Protein AF-0000000083682057 (afdb_homodimer)

Secondary structure (DSSP, 8-state):
-HHHHHHHHTSHHHHHHHHHHHHHHHHHHHHHHHHHHHHHHTSHHHIIIIIHHHHHH--TTGGGG-B--HHHHHHHHHHHHHHHHHH--BHHHHHHHHHHHHHHHHHHHSS---TT-GGGT-TTB-HHHHHHHHHHS-GGG-----SSBSTT--/-HHHHHHHHTSHHHHHHHHHHHHHHHHHHHHHHHHHHHHHHTSHHHIIIIIHHHHHH--TTGGGG-B--HHHHHHHHHHHHHHHHHH--BHHHHHHHHHHHHHHHHHHHSS---TT-GGGT-TTB-HHHHHHHHHHS-GGG-----SSBSTT--

pLDDT: mean 87.7, std 16.26, range [29.66, 98.81]

Structure (mmCIF, N/CA/C/O backbone):
data_AF-0000000083682057-model_v1
#
loop_
_entity.id
_entity.type
_entity.pdbx_description
1 polymer 'Sterol 4-alpha-methyl-oxidase'
#
loop_
_atom_site.group_PDB
_atom_site.id
_atom_site.type_symbol
_atom_site.label_atom_id
_atom_site.label_alt_id
_atom_site.label_comp_id
_atom_site.label_asym_id
_atom_site.label_entity_id
_atom_site.label_seq_id
_atom_site.pdbx_PDB_ins_code
_atom_site.Cartn_x
_atom_site.Cartn_y
_atom_site.Cartn_z
_atom_site.occupancy
_atom_site.B_iso_or_equiv
_atom_site.auth_seq_id
_atom_site.auth_comp_id
_atom_site.auth_asym_id
_atom_site.auth_atom_id
_atom_site.pdbx_PDB_model_num
ATOM 1 N N . THR A 1 1 ? -22.859 19.734 2.975 1 31.42 1 THR A N 1
ATOM 2 C CA . THR A 1 1 ? -23.203 18.344 2.697 1 31.42 1 THR A CA 1
ATOM 3 C C . THR A 1 1 ? -22.141 17.406 3.248 1 31.42 1 THR A C 1
ATOM 5 O O . THR A 1 1 ? -22.469 16.359 3.803 1 31.42 1 THR A O 1
ATOM 8 N N . TRP A 1 2 ? -20.875 17.719 2.934 1 30.06 2 TRP A N 1
ATOM 9 C CA . TRP A 1 2 ? -19.766 16.906 3.43 1 30.06 2 TRP A CA 1
ATOM 10 C C . TRP A 1 2 ? -19.672 17 4.949 1 30.06 2 TRP A C 1
ATOM 12 O O . TRP A 1 2 ? -19.469 15.984 5.625 1 30.06 2 TRP A O 1
ATOM 22 N N . ALA A 1 3 ? -19.828 18.109 5.562 1 38.84 3 ALA A N 1
ATOM 23 C CA . ALA A 1 3 ? -19.781 18.359 7 1 38.84 3 ALA A CA 1
ATOM 24 C C . ALA A 1 3 ? -20.766 17.469 7.75 1 38.84 3 ALA A C 1
ATOM 26 O O . ALA A 1 3 ? -20.438 16.922 8.805 1 38.84 3 ALA A O 1
ATOM 27 N N . CYS A 1 4 ? -21.969 17.531 7.391 1 39.91 4 CYS A N 1
ATOM 28 C CA . CYS A 1 4 ? -23.031 16.766 8.039 1 39.91 4 CYS A CA 1
ATOM 29 C C . CYS A 1 4 ? -22.719 15.281 8.031 1 39.91 4 CYS A C 1
ATOM 31 O O . CYS A 1 4 ? -23.172 14.547 8.922 1 39.91 4 CYS A O 1
ATOM 33 N N . GLU A 1 5 ? -22.031 14.773 7.031 1 41.62 5 GLU A N 1
ATOM 34 C CA . GLU A 1 5 ? -21.734 13.352 6.918 1 41.62 5 GLU A CA 1
ATOM 35 C C . GLU A 1 5 ? -20.656 12.93 7.922 1 41.62 5 GLU A C 1
ATOM 37 O O . GLU A 1 5 ? -20.656 11.797 8.398 1 41.62 5 GLU A O 1
ATOM 42 N N . VAL A 1 6 ? -19.828 13.812 8.359 1 44.25 6 VAL A N 1
ATOM 43 C CA . VAL A 1 6 ? -18.766 13.586 9.336 1 44.25 6 VAL A CA 1
ATOM 44 C C . VAL A 1 6 ? -19.375 13.375 10.719 1 44.25 6 VAL A C 1
ATOM 46 O O . VAL A 1 6 ? -18.953 12.484 11.461 1 44.25 6 VAL A O 1
ATOM 49 N N . VAL A 1 7 ? -20.281 14.141 11.094 1 43.38 7 VAL A N 1
ATOM 50 C CA . VAL A 1 7 ? -20.938 14.016 12.398 1 43.38 7 VAL A CA 1
ATOM 51 C C . VAL A 1 7 ? -21.594 12.648 12.516 1 43.38 7 VAL A C 1
ATOM 53 O O . VAL A 1 7 ? -21.578 12.031 13.586 1 43.38 7 VAL A O 1
ATOM 56 N N . PHE A 1 8 ? -22.297 12.336 11.516 1 42.19 8 PHE A N 1
ATOM 57 C CA . PHE A 1 8 ? -23 11.062 11.547 1 42.19 8 PHE A CA 1
ATOM 58 C C . PHE A 1 8 ? -22.031 9.898 11.656 1 42.19 8 PHE A C 1
ATOM 60 O O . PHE A 1 8 ? -22.359 8.859 12.234 1 42.19 8 PHE A O 1
ATOM 67 N N . LEU A 1 9 ? -20.812 10.023 11.133 1 51.22 9 LEU A N 1
ATOM 68 C CA . LEU A 1 9 ? -19.781 8.992 11.281 1 51.22 9 LEU A CA 1
ATOM 69 C C . LEU A 1 9 ? -19.266 8.945 12.719 1 51.22 9 LEU A C 1
ATOM 71 O O . LEU A 1 9 ? -18.578 7.992 13.102 1 51.22 9 LEU A O 1
ATOM 75 N N . CYS A 1 10 ? -19.641 10 13.508 1 52.88 10 CYS A N 1
ATOM 76 C CA . CYS A 1 10 ? -19.172 10.102 14.883 1 52.88 10 CYS A CA 1
ATOM 77 C C . CYS A 1 10 ? -19.891 9.102 15.781 1 52.88 10 CYS A C 1
ATOM 79 O O . CYS A 1 10 ? -19.453 8.852 16.906 1 52.88 10 CYS A O 1
ATOM 81 N N . HIS A 1 11 ? -21.016 8.625 15.273 1 63.44 11 HIS A N 1
ATOM 82 C CA . HIS A 1 11 ? -21.562 7.543 16.078 1 63.44 11 HIS A CA 1
ATOM 83 C C . HIS A 1 11 ? -20.797 6.246 15.859 1 63.44 11 HIS A C 1
ATOM 85 O O . HIS A 1 11 ? -20.578 5.824 14.719 1 63.44 11 HIS A O 1
ATOM 91 N N . PRO A 1 12 ? -20.25 5.715 16.922 1 71.12 12 PRO A N 1
ATOM 92 C CA . PRO A 1 12 ? -19.406 4.527 16.828 1 71.12 12 PRO A CA 1
ATOM 93 C C . PRO A 1 12 ? -20.016 3.434 15.953 1 71.12 12 PRO A C 1
ATOM 95 O O . PRO A 1 12 ? -19.312 2.781 15.18 1 71.12 12 PRO A O 1
ATOM 98 N N . GLY A 1 13 ? -21.344 3.273 16.062 1 77.06 13 GLY A N 1
ATOM 99 C CA . GLY A 1 13 ? -22 2.27 15.242 1 77.06 13 GLY A CA 1
ATOM 100 C C . GLY A 1 13 ? -21.953 2.576 13.758 1 77.06 13 GLY A C 1
ATOM 101 O O . GLY A 1 13 ? -21.688 1.688 12.945 1 77.06 13 GLY A O 1
ATOM 102 N N . THR A 1 14 ? -22.109 3.77 13.484 1 79.75 14 THR A N 1
ATOM 103 C CA . THR A 1 14 ? -22.109 4.184 12.086 1 79.75 14 THR A CA 1
ATOM 104 C C . THR A 1 14 ? -20.703 4.09 11.5 1 79.75 14 THR A C 1
ATOM 106 O O . THR A 1 14 ? -20.516 3.617 10.375 1 79.75 14 THR A O 1
ATOM 109 N N . PHE A 1 15 ? -19.781 4.445 12.359 1 84 15 PHE A N 1
ATOM 110 C CA . PHE A 1 15 ? -18.406 4.379 11.898 1 84 15 PHE A CA 1
ATOM 111 C C . PHE A 1 15 ? -18.016 2.945 11.555 1 84 15 PHE A C 1
ATOM 113 O O . PHE A 1 15 ? -17.438 2.686 10.5 1 84 15 PHE A O 1
ATOM 120 N N . ARG A 1 16 ? -18.469 2.025 12.422 1 90.62 16 ARG A N 1
ATOM 121 C CA . ARG A 1 16 ? -18.141 0.619 12.195 1 90.62 16 ARG A CA 1
ATOM 122 C C . ARG A 1 16 ? -18.812 0.105 10.922 1 90.62 16 ARG A C 1
ATOM 124 O O . ARG A 1 16 ? -18.203 -0.647 10.156 1 90.62 16 ARG A O 1
ATOM 131 N N . ARG A 1 17 ? -19.953 0.529 10.695 1 93.62 17 ARG A N 1
ATOM 132 C CA . ARG A 1 17 ? -20.672 0.083 9.508 1 93.62 17 ARG A CA 1
ATOM 133 C C . ARG A 1 17 ? -20.031 0.625 8.234 1 93.62 17 ARG A C 1
ATOM 135 O O . ARG A 1 17 ? -19.891 -0.097 7.246 1 93.62 17 ARG A O 1
ATOM 142 N N . VAL A 1 18 ? -19.625 1.84 8.266 1 94.12 18 VAL A N 1
ATOM 143 C CA . VAL A 1 18 ? -19 2.453 7.098 1 94.12 18 VAL A CA 1
ATOM 144 C C . VAL A 1 18 ? -17.656 1.774 6.809 1 94.12 18 VAL A C 1
ATOM 146 O O . VAL A 1 18 ? -17.375 1.43 5.66 1 94.12 18 VAL A O 1
ATOM 149 N N . VAL A 1 19 ? -16.922 1.54 7.871 1 95.44 19 VAL A N 1
ATOM 150 C CA . VAL A 1 19 ? -15.625 0.896 7.723 1 95.44 19 VAL A CA 1
ATOM 151 C C . VAL A 1 19 ? -15.805 -0.499 7.129 1 95.44 19 VAL A C 1
ATOM 153 O O . VAL A 1 19 ? -15.141 -0.856 6.152 1 95.44 19 VAL A O 1
ATOM 156 N N . LEU A 1 20 ? -16.734 -1.272 7.645 1 97.12 20 LEU A N 1
ATOM 157 C CA . LEU A 1 20 ? -16.953 -2.641 7.188 1 97.12 20 LEU A CA 1
ATOM 158 C C . LEU A 1 20 ? -17.422 -2.66 5.734 1 97.12 20 LEU A C 1
ATOM 160 O O . LEU A 1 20 ? -16.922 -3.453 4.93 1 97.12 20 LEU A O 1
ATOM 164 N N . THR A 1 21 ? -18.312 -1.801 5.387 1 97.81 21 THR A N 1
ATOM 165 C CA . THR A 1 21 ? -18.828 -1.751 4.023 1 97.81 21 THR A CA 1
ATOM 166 C C . THR A 1 21 ? -17.734 -1.362 3.043 1 97.81 21 THR A C 1
ATOM 168 O O . THR A 1 21 ? -17.625 -1.943 1.962 1 97.81 21 THR A O 1
ATOM 171 N N . GLN A 1 22 ? -16.906 -0.435 3.428 1 97.94 22 GLN A N 1
ATOM 172 C CA . GLN A 1 22 ? -15.82 -0.011 2.561 1 97.94 22 GLN A CA 1
ATOM 173 C C . GLN A 1 22 ? -14.789 -1.122 2.393 1 97.94 22 GLN A C 1
ATOM 175 O O . GLN A 1 22 ? -14.312 -1.375 1.283 1 97.94 22 GLN A O 1
ATOM 180 N N . ILE A 1 23 ? -14.492 -1.778 3.443 1 98.56 23 ILE A N 1
ATOM 181 C CA . ILE A 1 23 ? -13.516 -2.863 3.379 1 98.56 23 ILE A CA 1
ATOM 182 C C . ILE A 1 23 ? -14.031 -3.965 2.455 1 98.56 23 ILE A C 1
ATOM 184 O O . ILE A 1 23 ? -13.281 -4.48 1.619 1 98.56 23 ILE A O 1
ATOM 188 N N . ILE A 1 24 ? -15.289 -4.324 2.617 1 98.06 24 ILE A N 1
ATOM 189 C CA . ILE A 1 24 ? -15.883 -5.344 1.758 1 98.06 24 ILE A CA 1
ATOM 190 C C . ILE A 1 24 ? -15.836 -4.883 0.303 1 98.06 24 ILE A C 1
ATOM 192 O O . ILE A 1 24 ? -15.461 -5.648 -0.586 1 98.06 24 ILE A O 1
ATOM 196 N N . PHE A 1 25 ? -16.219 -3.672 0.1 1 98.62 25 PHE A N 1
ATOM 197 C CA . PHE A 1 25 ? -16.188 -3.104 -1.242 1 98.62 25 PHE A CA 1
ATOM 198 C C . PHE A 1 25 ? -14.773 -3.15 -1.811 1 98.62 25 PHE A C 1
ATOM 200 O O . PHE A 1 25 ? -14.578 -3.49 -2.979 1 98.62 25 PHE A O 1
ATOM 207 N N . TYR A 1 26 ? -13.727 -2.791 -1.017 1 98.81 26 TYR A N 1
ATOM 208 C CA . TYR A 1 26 ? -12.336 -2.803 -1.466 1 98.81 26 TYR A CA 1
ATOM 209 C C . TYR A 1 26 ? -11.906 -4.203 -1.878 1 98.81 26 TYR A C 1
ATOM 211 O O . TYR A 1 26 ? -11.234 -4.379 -2.896 1 98.81 26 TYR A O 1
ATOM 219 N N . PHE A 1 27 ? -12.289 -5.211 -1.095 1 98.69 27 PHE A N 1
ATOM 220 C CA . PHE A 1 27 ? -11.945 -6.582 -1.45 1 98.69 27 PHE A CA 1
ATOM 221 C C . PHE A 1 27 ? -12.57 -6.969 -2.781 1 98.69 27 PHE A C 1
ATOM 223 O O . PHE A 1 27 ? -11.922 -7.59 -3.627 1 98.69 27 PHE A O 1
ATOM 230 N N . ILE A 1 28 ? -13.797 -6.629 -2.965 1 98.25 28 ILE A N 1
ATOM 231 C CA . ILE A 1 28 ? -14.508 -7.008 -4.18 1 98.25 28 ILE A CA 1
ATOM 232 C C . ILE A 1 28 ? -13.891 -6.301 -5.383 1 98.25 28 ILE A C 1
ATOM 234 O O . ILE A 1 28 ? -13.617 -6.93 -6.41 1 98.25 28 ILE A O 1
ATOM 238 N N . LEU A 1 29 ? -13.672 -5.035 -5.242 1 98.69 29 LEU A N 1
ATOM 239 C CA . LEU A 1 29 ? -13.125 -4.266 -6.355 1 98.69 29 LEU A CA 1
ATOM 240 C C . LEU A 1 29 ? -11.695 -4.711 -6.668 1 98.69 29 LEU A C 1
ATOM 242 O O . LEU A 1 29 ? -11.344 -4.895 -7.836 1 98.69 29 LEU A O 1
ATOM 246 N N . GLU A 1 30 ? -10.859 -4.758 -5.656 1 98.69 30 GLU A N 1
ATOM 247 C CA . GLU A 1 30 ? -9.492 -5.223 -5.859 1 98.69 30 GLU A CA 1
ATOM 248 C C . GLU A 1 30 ? -9.469 -6.59 -6.535 1 98.69 30 GLU A C 1
ATOM 250 O O . GLU A 1 30 ? -8.688 -6.82 -7.461 1 98.69 30 GLU A O 1
ATOM 255 N N . ASP A 1 31 ? -10.312 -7.48 -6.082 1 98.62 31 ASP A N 1
ATOM 256 C CA . ASP A 1 31 ? -10.375 -8.82 -6.652 1 98.62 31 ASP A CA 1
ATOM 257 C C . ASP A 1 31 ? -10.789 -8.773 -8.117 1 98.62 31 ASP A C 1
ATOM 259 O O . ASP A 1 31 ? -10.258 -9.523 -8.945 1 98.62 31 ASP A O 1
ATOM 263 N N . PHE A 1 32 ? -11.719 -7.934 -8.43 1 98.5 32 PHE A N 1
ATOM 264 C CA . PHE A 1 32 ? -12.188 -7.766 -9.797 1 98.5 32 PHE A CA 1
ATOM 265 C C . PHE A 1 32 ? -11.07 -7.23 -10.695 1 98.5 32 PHE A C 1
ATOM 267 O O . PHE A 1 32 ? -10.789 -7.797 -11.75 1 98.5 32 PHE A O 1
ATOM 274 N N . VAL A 1 33 ? -10.406 -6.176 -10.289 1 98.56 33 VAL A N 1
ATOM 275 C CA . VAL A 1 33 ? -9.32 -5.566 -11.047 1 98.56 33 VAL A CA 1
ATOM 276 C C . VAL A 1 33 ? -8.164 -6.551 -11.18 1 98.56 33 VAL A C 1
ATOM 278 O O . VAL A 1 33 ? -7.586 -6.699 -12.258 1 98.56 33 VAL A O 1
ATOM 281 N N . PHE A 1 34 ? -7.859 -7.211 -10.109 1 98.56 34 PHE A N 1
ATOM 282 C CA . PHE A 1 34 ? -6.758 -8.164 -10.117 1 98.56 34 PHE A CA 1
ATOM 283 C C . PHE A 1 34 ? -7.055 -9.336 -11.055 1 98.56 34 PHE A C 1
ATOM 285 O O . PHE A 1 34 ? -6.18 -9.766 -11.805 1 98.56 34 PHE A O 1
ATOM 292 N N . TYR A 1 35 ? -8.25 -9.867 -11.016 1 97.88 35 TYR A N 1
ATOM 293 C CA . TYR A 1 35 ? -8.633 -10.984 -11.875 1 97.88 35 TYR A CA 1
ATOM 294 C C . TYR A 1 35 ? -8.344 -10.664 -13.336 1 97.88 35 TYR A C 1
ATOM 296 O O . TYR A 1 35 ? -7.641 -11.414 -14.016 1 97.88 35 TYR A O 1
ATOM 304 N N . TRP A 1 36 ? -8.875 -9.586 -13.766 1 97.94 36 TRP A N 1
ATOM 305 C CA . TRP A 1 36 ? -8.734 -9.242 -15.18 1 97.94 36 TRP A CA 1
ATOM 306 C C . TRP A 1 36 ? -7.289 -8.875 -15.508 1 97.94 36 TRP A C 1
ATOM 308 O O . TRP A 1 36 ? -6.762 -9.266 -16.547 1 97.94 36 TRP A O 1
ATOM 318 N N . GLY A 1 37 ? -6.629 -8.094 -14.641 1 97.81 37 GLY A N 1
ATOM 319 C CA . GLY A 1 37 ? -5.223 -7.781 -14.852 1 97.81 37 GLY A CA 1
ATOM 320 C C . GLY A 1 37 ? -4.336 -9.016 -14.867 1 97.81 37 GLY A C 1
ATOM 321 O O . GLY A 1 37 ? -3.424 -9.117 -15.695 1 97.81 37 GLY A O 1
ATOM 322 N N . HIS A 1 38 ? -4.582 -9.922 -13.961 1 96.94 38 HIS A N 1
ATOM 323 C CA . HIS A 1 38 ? -3.826 -11.172 -13.891 1 96.94 38 HIS A CA 1
ATOM 324 C C . HIS A 1 38 ? -4.016 -12.008 -15.156 1 96.94 38 HIS A C 1
ATOM 326 O O . HIS A 1 38 ? -3.051 -12.547 -15.695 1 96.94 38 HIS A O 1
ATOM 332 N N . ARG A 1 39 ? -5.262 -12.055 -15.688 1 95.31 39 ARG A N 1
ATOM 333 C CA . ARG A 1 39 ? -5.516 -12.727 -16.953 1 95.31 39 ARG A CA 1
ATOM 334 C C . ARG A 1 39 ? -4.723 -12.086 -18.094 1 95.31 39 ARG A C 1
ATOM 336 O O . ARG A 1 39 ? -4.164 -12.789 -18.938 1 95.31 39 ARG A O 1
ATOM 343 N N . ILE A 1 40 ? -4.656 -10.781 -18.109 1 96.56 40 ILE A N 1
ATOM 344 C CA . ILE A 1 40 ? -3.877 -10.07 -19.125 1 96.56 40 ILE A CA 1
ATOM 345 C C . ILE A 1 40 ? -2.398 -10.414 -18.969 1 96.56 40 ILE A C 1
ATOM 347 O O . ILE A 1 40 ? -1.69 -10.602 -19.969 1 96.56 40 ILE A O 1
ATOM 351 N N . LEU A 1 41 ? -1.917 -10.562 -17.766 1 95.94 41 LEU A N 1
ATOM 352 C CA . LEU A 1 41 ? -0.525 -10.914 -17.5 1 95.94 41 LEU A CA 1
ATOM 353 C C . LEU A 1 41 ? -0.216 -12.32 -18.016 1 95.94 41 LEU A C 1
ATOM 355 O O . LEU A 1 41 ? 0.947 -12.664 -18.234 1 95.94 41 LEU A O 1
ATOM 359 N N . HIS A 1 42 ? -1.233 -13.117 -18.188 1 95.5 42 HIS A N 1
ATOM 360 C CA . HIS A 1 42 ? -1.04 -14.484 -18.672 1 95.5 42 HIS A CA 1
ATOM 361 C C . HIS A 1 42 ? -1.173 -14.562 -20.188 1 95.5 42 HIS A C 1
ATOM 363 O O . HIS A 1 42 ? -1.18 -15.656 -20.75 1 95.5 42 HIS A O 1
ATOM 369 N N . THR A 1 43 ? -1.333 -13.414 -20.859 1 94.75 43 THR A N 1
ATOM 370 C CA . THR A 1 43 ? -1.173 -13.438 -22.312 1 94.75 43 THR A CA 1
ATOM 371 C C . THR A 1 43 ? 0.273 -13.742 -22.688 1 94.75 43 THR A C 1
ATOM 373 O O . THR A 1 43 ? 1.193 -13.484 -21.906 1 94.75 43 THR A O 1
ATOM 376 N N . LYS A 1 44 ? 0.483 -14.219 -23.891 1 93.25 44 LYS A N 1
ATOM 377 C CA . LYS A 1 44 ? 1.761 -14.789 -24.297 1 93.25 44 LYS A CA 1
ATOM 378 C C . LYS A 1 44 ? 2.908 -13.82 -24.047 1 93.25 44 LYS A C 1
ATOM 380 O O . LYS A 1 44 ? 3.875 -14.156 -23.359 1 93.25 44 LYS A O 1
ATOM 385 N N . TRP A 1 45 ? 2.889 -12.656 -24.562 1 96.06 45 TRP A N 1
ATOM 386 C CA . TRP A 1 45 ? 3.986 -11.703 -24.453 1 96.06 45 TRP A CA 1
ATOM 387 C C . TRP A 1 45 ? 4.176 -11.25 -23.016 1 96.06 45 TRP A C 1
ATOM 389 O O . TRP A 1 45 ? 5.301 -11.234 -22.5 1 96.06 45 TRP A O 1
ATOM 399 N N . LEU A 1 46 ? 3.131 -10.922 -22.297 1 96.19 46 LEU A N 1
ATOM 400 C CA . LEU A 1 46 ? 3.236 -10.414 -20.938 1 96.19 46 LEU A CA 1
ATOM 401 C C . LEU A 1 46 ? 3.645 -11.523 -19.969 1 96.19 46 LEU A C 1
ATOM 403 O O . LEU A 1 46 ? 4.352 -11.273 -18.984 1 96.19 46 LEU A O 1
ATOM 407 N N . TYR A 1 47 ? 3.15 -12.633 -20.234 1 94.38 47 TYR A N 1
ATOM 408 C CA . TYR A 1 47 ? 3.607 -13.742 -19.406 1 94.38 47 TYR A CA 1
ATOM 409 C C . TYR A 1 47 ? 5.113 -13.945 -19.547 1 94.38 47 TYR A C 1
ATOM 411 O O . TYR A 1 47 ? 5.84 -13.953 -18.547 1 94.38 47 TYR A O 1
ATOM 419 N N . LYS A 1 48 ? 5.578 -14.039 -20.75 1 93.62 48 LYS A N 1
ATOM 420 C CA . LYS A 1 48 ? 6.977 -14.352 -21.031 1 93.62 48 LYS A CA 1
ATOM 421 C C . LYS A 1 48 ? 7.898 -13.273 -20.469 1 93.62 48 LYS A C 1
ATOM 423 O O . LYS A 1 48 ? 8.969 -13.586 -19.938 1 93.62 48 LYS A O 1
ATOM 428 N N . HIS A 1 49 ? 7.484 -12.039 -20.516 1 95.62 49 HIS A N 1
ATOM 429 C CA . HIS A 1 49 ? 8.43 -10.961 -20.234 1 95.62 49 HIS A CA 1
ATOM 430 C C . HIS A 1 49 ? 8.188 -10.359 -18.859 1 95.62 49 HIS A C 1
ATOM 432 O O . HIS A 1 49 ? 9.023 -9.625 -18.344 1 95.62 49 HIS A O 1
ATOM 438 N N . VAL A 1 50 ? 7.066 -10.695 -18.281 1 95.38 50 VAL A N 1
ATOM 439 C CA . VAL A 1 50 ? 6.734 -10.055 -17 1 95.38 50 VAL A CA 1
ATOM 440 C C . VAL A 1 50 ? 6.332 -11.117 -15.984 1 95.38 50 VAL A C 1
ATOM 442 O O . VAL A 1 50 ? 7.086 -11.398 -15.047 1 95.38 50 VAL A O 1
ATOM 445 N N . HIS A 1 51 ? 5.25 -11.844 -16.188 1 94.12 51 HIS A N 1
ATOM 446 C CA . HIS A 1 51 ? 4.605 -12.672 -15.172 1 94.12 51 HIS A CA 1
ATOM 447 C C . HIS A 1 51 ? 5.395 -13.945 -14.914 1 94.12 51 HIS A C 1
ATOM 449 O O . HIS A 1 51 ? 5.266 -14.562 -13.859 1 94.12 51 HIS A O 1
ATOM 455 N N . SER A 1 52 ? 6.27 -14.312 -15.844 1 91 52 SER A N 1
ATOM 456 C CA . SER A 1 52 ? 7.051 -15.539 -15.695 1 91 52 SER A CA 1
ATOM 457 C C . SER A 1 52 ? 8.008 -15.445 -14.508 1 91 52 SER A C 1
ATOM 459 O O . SER A 1 52 ? 8.305 -16.453 -13.859 1 91 52 SER A O 1
ATOM 461 N N . VAL A 1 53 ? 8.508 -14.297 -14.203 1 89.38 53 VAL A N 1
ATOM 462 C CA . VAL A 1 53 ? 9.383 -14.094 -13.055 1 89.38 53 VAL A CA 1
ATOM 463 C C . VAL A 1 53 ? 8.688 -14.586 -11.781 1 89.38 53 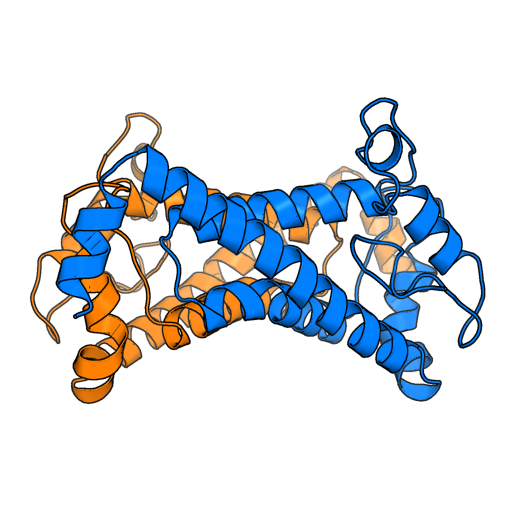VAL A C 1
ATOM 465 O O . VAL A 1 53 ? 9.281 -15.32 -10.992 1 89.38 53 VAL A O 1
ATOM 468 N N . HIS A 1 54 ? 7.449 -14.203 -11.617 1 90.06 54 HIS A N 1
ATOM 469 C CA . HIS A 1 54 ? 6.664 -14.609 -10.461 1 90.06 54 HIS A CA 1
ATOM 470 C C . HIS A 1 54 ? 6.418 -16.125 -10.461 1 90.06 54 HIS A C 1
ATOM 472 O O . HIS A 1 54 ? 6.566 -16.781 -9.43 1 90.06 54 HIS A O 1
ATOM 478 N N . HIS A 1 55 ? 6.121 -16.672 -11.602 1 89.75 55 HIS A N 1
ATOM 479 C CA . HIS A 1 55 ? 5.82 -18.094 -11.711 1 89.75 55 HIS A CA 1
ATOM 480 C C . HIS A 1 55 ? 7.074 -18.938 -11.523 1 89.75 55 HIS A C 1
ATOM 482 O O . HIS A 1 55 ? 7.004 -20.062 -11.016 1 89.75 55 HIS A O 1
ATOM 488 N N . GLU A 1 56 ? 8.148 -18.438 -11.969 1 84.56 56 GLU A N 1
ATOM 489 C CA . GLU A 1 56 ? 9.414 -19.156 -11.844 1 84.56 56 GLU A CA 1
ATOM 490 C C . GLU A 1 56 ? 9.844 -19.266 -10.383 1 84.56 56 GLU A C 1
ATOM 492 O O . GLU A 1 56 ? 10.414 -20.281 -9.977 1 84.56 56 GLU A O 1
ATOM 497 N N . TYR A 1 57 ? 9.625 -18.203 -9.719 1 76.81 57 TYR A N 1
ATOM 498 C CA . TYR A 1 57 ? 10.148 -18.141 -8.359 1 76.81 57 TYR A CA 1
ATOM 499 C C . TYR A 1 57 ? 9.062 -18.484 -7.348 1 76.81 57 TYR A C 1
ATOM 501 O O . TYR A 1 57 ? 9.344 -18.641 -6.156 1 76.81 57 TYR A O 1
ATOM 509 N N . ALA A 1 58 ? 7.883 -18.516 -7.836 1 64.31 58 ALA A N 1
ATOM 510 C CA . ALA A 1 58 ? 6.812 -18.891 -6.914 1 64.31 58 ALA A CA 1
ATOM 511 C C . ALA A 1 58 ? 6.824 -20.391 -6.645 1 64.31 58 ALA A C 1
ATOM 513 O O . ALA A 1 58 ? 6.941 -21.188 -7.57 1 64.31 58 ALA A O 1
ATOM 514 N N . THR A 1 59 ? 7.75 -21.109 -6.484 1 53.78 59 THR A N 1
ATOM 515 C CA . THR A 1 59 ? 7.602 -22.547 -6.363 1 53.78 59 THR A CA 1
ATOM 516 C C . THR A 1 59 ? 6.598 -22.906 -5.273 1 53.78 59 THR A C 1
ATOM 518 O O . THR A 1 59 ? 6.344 -22.094 -4.371 1 53.78 59 THR A O 1
ATOM 521 N N . PRO A 1 60 ? 6.074 -24.125 -5.332 1 51.28 60 PRO A N 1
ATOM 522 C CA . PRO A 1 60 ? 5.531 -24.484 -4.02 1 51.28 60 PRO A CA 1
ATOM 523 C C . PRO A 1 60 ? 6.484 -24.141 -2.873 1 51.28 60 PRO A C 1
ATOM 525 O O . PRO A 1 60 ? 6.359 -24.703 -1.776 1 51.28 60 PRO A O 1
ATOM 528 N N . PHE A 1 61 ? 7.648 -23.453 -3.195 1 52.28 61 PHE A N 1
ATOM 529 C CA . PHE A 1 61 ? 8.75 -23.609 -2.25 1 52.28 61 PHE A CA 1
ATOM 530 C C . PHE A 1 61 ? 8.602 -22.625 -1.095 1 52.28 61 PHE A C 1
ATOM 532 O O . PHE A 1 61 ? 9.555 -22.391 -0.342 1 52.28 61 PHE A O 1
ATOM 539 N N . GLY A 1 62 ? 7.547 -22.156 -0.929 1 57.16 62 GLY A N 1
ATOM 540 C CA . GLY A 1 62 ? 7.379 -21.359 0.273 1 57.16 62 GLY A CA 1
ATOM 541 C C . GLY A 1 62 ? 7.863 -19.922 0.109 1 57.16 62 GLY A C 1
ATOM 542 O O . GLY A 1 62 ? 8.133 -19.484 -1.009 1 57.16 62 GLY A O 1
ATOM 543 N N . LEU A 1 63 ? 7.879 -19.141 1.018 1 60.84 63 LEU A N 1
ATOM 544 C CA . LEU A 1 63 ? 8.156 -17.703 1.132 1 60.84 63 LEU A CA 1
ATOM 545 C C . LEU A 1 63 ? 9.578 -17.391 0.682 1 60.84 63 LEU A C 1
ATOM 547 O O . LEU A 1 63 ? 9.914 -16.234 0.439 1 60.84 63 LEU A O 1
ATOM 551 N N . THR A 1 64 ? 10.32 -18.344 0.313 1 62.12 64 THR A N 1
ATOM 552 C CA . THR A 1 64 ? 11.75 -18.094 0.22 1 62.12 64 THR A CA 1
ATOM 553 C C . THR A 1 64 ? 12.133 -17.656 -1.191 1 62.12 64 THR A C 1
ATOM 555 O O . THR A 1 64 ? 13.203 -17.078 -1.403 1 62.12 64 THR A O 1
ATOM 558 N N . SER A 1 65 ? 11.273 -17.766 -2.084 1 65.75 65 SER A N 1
ATOM 559 C CA . SER A 1 65 ? 11.742 -17.438 -3.424 1 65.75 65 SER A CA 1
ATOM 560 C C . SER A 1 65 ? 10.688 -16.656 -4.203 1 65.75 65 SER A C 1
ATOM 562 O O . SER A 1 65 ? 10.57 -16.812 -5.422 1 65.75 65 SER A O 1
ATOM 564 N N . GLU A 1 66 ? 10.086 -15.742 -3.584 1 83.94 66 GLU A N 1
ATOM 565 C CA . GLU A 1 66 ? 9.016 -15.039 -4.289 1 83.94 66 GLU A CA 1
ATOM 566 C C . GLU A 1 66 ? 9.477 -13.664 -4.75 1 83.94 66 GLU A C 1
ATOM 568 O O . GLU A 1 66 ? 9.781 -12.797 -3.928 1 83.94 66 GLU A O 1
ATOM 573 N N . TYR A 1 67 ? 9.562 -13.5 -6.078 1 88.81 67 TYR A N 1
ATOM 574 C CA . TYR A 1 67 ? 9.898 -12.234 -6.723 1 88.81 67 TYR A CA 1
ATOM 575 C C . TYR A 1 67 ? 8.836 -11.844 -7.738 1 88.81 67 TYR A C 1
ATOM 577 O O . TYR A 1 67 ? 8.148 -12.703 -8.297 1 88.81 67 TYR A O 1
ATOM 585 N N . ALA A 1 68 ? 8.789 -10.617 -7.871 1 90.81 68 ALA A N 1
ATOM 586 C CA . ALA A 1 68 ? 7.887 -10.102 -8.898 1 90.81 68 ALA A CA 1
ATOM 587 C C . ALA A 1 68 ? 8.578 -9.055 -9.766 1 90.81 68 ALA A C 1
ATOM 589 O O . ALA A 1 68 ? 9.414 -8.289 -9.281 1 90.81 68 ALA A O 1
ATOM 590 N N . HIS A 1 69 ? 8.273 -9.078 -11.078 1 95.06 69 HIS A N 1
ATOM 591 C CA . HIS A 1 69 ? 8.727 -8.023 -11.984 1 95.06 69 HIS A CA 1
ATOM 592 C C . HIS A 1 69 ? 8.242 -6.652 -11.531 1 95.06 69 HIS A C 1
ATOM 594 O O . HIS A 1 69 ? 7.121 -6.527 -11.016 1 95.06 69 HIS A O 1
ATOM 600 N N . PRO A 1 70 ? 8.984 -5.57 -11.805 1 96.31 70 PRO A N 1
ATOM 601 C CA . PRO A 1 70 ? 8.594 -4.211 -11.422 1 96.31 70 PRO A CA 1
ATOM 602 C C . PRO A 1 70 ? 7.211 -3.826 -11.945 1 96.31 70 PRO A C 1
ATOM 604 O O . PRO A 1 70 ? 6.43 -3.193 -11.227 1 96.31 70 PRO A O 1
ATOM 607 N N . ALA A 1 71 ? 6.934 -4.188 -13.109 1 96.81 71 ALA A N 1
ATOM 608 C CA . ALA A 1 71 ? 5.629 -3.873 -13.688 1 96.81 71 ALA A CA 1
ATOM 609 C C . ALA A 1 71 ? 4.504 -4.527 -12.883 1 96.81 71 ALA A C 1
ATOM 611 O O . ALA A 1 71 ? 3.418 -3.959 -12.75 1 96.81 71 ALA A O 1
ATOM 612 N N . GLU A 1 72 ? 4.754 -5.66 -12.336 1 96.38 72 GLU A N 1
ATOM 613 C CA . GLU A 1 72 ? 3.756 -6.355 -11.523 1 96.38 72 GLU A CA 1
ATOM 614 C C . GLU A 1 72 ? 3.57 -5.672 -10.172 1 96.38 72 GLU A C 1
ATOM 616 O O . GLU A 1 72 ? 2.459 -5.633 -9.641 1 96.38 72 GLU A O 1
ATOM 621 N N . ILE A 1 73 ? 4.652 -5.148 -9.664 1 96.75 73 ILE A N 1
ATOM 622 C CA . ILE A 1 73 ? 4.574 -4.426 -8.398 1 96.75 73 ILE A CA 1
ATOM 623 C C . ILE A 1 73 ? 3.736 -3.164 -8.578 1 96.75 73 ILE A C 1
ATOM 625 O O . ILE A 1 73 ? 2.898 -2.844 -7.73 1 96.75 73 ILE A O 1
ATOM 629 N N . LEU A 1 74 ? 3.914 -2.463 -9.711 1 97.31 74 LEU A N 1
ATOM 630 C CA . LEU A 1 74 ? 3.098 -1.29 -10 1 97.31 74 LEU A CA 1
ATOM 631 C C . LEU A 1 74 ? 1.631 -1.675 -10.156 1 97.31 74 LEU A C 1
ATOM 633 O O . LEU A 1 74 ? 0.744 -0.974 -9.664 1 97.31 74 LEU A O 1
ATOM 637 N N . PHE A 1 75 ? 1.367 -2.801 -10.828 1 97.69 75 PHE A N 1
ATOM 638 C CA . PHE A 1 75 ? 0.008 -3.297 -11.016 1 97.69 75 PHE A CA 1
ATOM 639 C C . PHE A 1 75 ? -0.625 -3.643 -9.672 1 97.69 75 PHE A C 1
ATOM 641 O O . PHE A 1 75 ? -1.766 -3.26 -9.398 1 97.69 75 PHE A O 1
ATOM 648 N N . LEU A 1 76 ? 0.114 -4.375 -8.836 1 96.69 76 LEU A N 1
ATOM 649 C CA . LEU A 1 76 ? -0.38 -4.742 -7.512 1 96.69 76 LEU A CA 1
ATOM 650 C C . LEU A 1 76 ? -0.727 -3.5 -6.699 1 96.69 76 LEU A C 1
ATOM 652 O O . LEU A 1 76 ? -1.791 -3.436 -6.078 1 96.69 76 LEU A O 1
ATOM 656 N N . GLY A 1 77 ? 0.199 -2.52 -6.684 1 96.62 77 GLY A N 1
ATOM 657 C CA . GLY A 1 77 ? -0.071 -1.275 -5.98 1 96.62 77 GLY A CA 1
ATOM 658 C C . GLY A 1 77 ? -1.32 -0.571 -6.477 1 96.62 77 GLY A C 1
ATOM 659 O O . GLY A 1 77 ? -2.123 -0.087 -5.676 1 96.62 77 GLY A O 1
ATOM 660 N N . PHE A 1 78 ? -1.481 -0.527 -7.781 1 97.25 78 PHE A N 1
ATOM 661 C CA . PHE A 1 78 ? -2.641 0.124 -8.375 1 97.25 78 PHE A CA 1
ATOM 662 C C . PHE A 1 78 ? -3.928 -0.582 -7.973 1 97.25 78 PHE A C 1
ATOM 664 O O . PHE A 1 78 ? -4.887 0.063 -7.543 1 97.25 78 PHE A O 1
ATOM 671 N N . ALA A 1 79 ? -3.965 -1.869 -8.117 1 97.81 79 ALA A N 1
ATOM 672 C CA . ALA A 1 79 ? -5.16 -2.631 -7.758 1 97.81 79 ALA A CA 1
ATOM 673 C C . ALA A 1 79 ? -5.527 -2.426 -6.293 1 97.81 79 ALA A C 1
ATOM 675 O O . ALA A 1 79 ? -6.707 -2.355 -5.945 1 97.81 79 ALA A O 1
ATOM 676 N N . THR A 1 80 ? -4.539 -2.32 -5.426 1 98.38 80 THR A N 1
ATOM 677 C CA . THR A 1 80 ? -4.746 -2.197 -3.988 1 98.38 80 THR A CA 1
ATOM 678 C C . THR A 1 80 ? -5.305 -0.821 -3.637 1 98.38 80 THR A C 1
ATOM 680 O O . THR A 1 80 ? -6.191 -0.703 -2.791 1 98.38 80 THR A O 1
ATOM 683 N N . ILE A 1 81 ? -4.828 0.172 -4.363 1 98.44 81 ILE A N 1
ATOM 684 C CA . ILE A 1 81 ? -5.121 1.532 -3.926 1 98.44 81 ILE A CA 1
ATOM 685 C C . ILE A 1 81 ? -6.398 2.027 -4.605 1 98.44 81 ILE A C 1
ATOM 687 O O . ILE A 1 81 ? -7.012 2.998 -4.156 1 98.44 81 ILE A O 1
ATOM 691 N N . LEU A 1 82 ? -6.879 1.443 -5.652 1 98.31 82 LEU A N 1
ATOM 692 C CA . LEU A 1 82 ? -8.016 1.916 -6.434 1 98.31 82 LEU A CA 1
ATOM 693 C C . LEU A 1 82 ? -9.266 2.025 -5.566 1 98.31 82 LEU A C 1
ATOM 695 O O . LEU A 1 82 ? -9.992 3.018 -5.645 1 98.31 82 LEU A O 1
ATOM 699 N N . GLY A 1 83 ? -9.57 1.075 -4.746 1 98.31 83 GLY A N 1
ATOM 700 C CA . GLY A 1 83 ? -10.734 1.121 -3.871 1 98.31 83 GLY A CA 1
ATOM 701 C C . GLY A 1 83 ? -10.758 2.342 -2.971 1 98.31 83 GLY A C 1
ATOM 702 O O . GLY A 1 83 ? -11.664 3.17 -3.061 1 98.31 83 GLY A O 1
ATOM 703 N N . PRO A 1 84 ? -9.742 2.457 -2.162 1 98.19 84 PRO A N 1
ATOM 704 C CA . PRO A 1 84 ? -9.664 3.648 -1.313 1 98.19 84 PRO A CA 1
ATOM 705 C C . PRO A 1 84 ? -9.68 4.949 -2.117 1 98.19 84 PRO A C 1
ATOM 707 O O . PRO A 1 84 ? -10.266 5.941 -1.675 1 98.19 84 PRO A O 1
ATOM 710 N N . ALA A 1 85 ? -9.078 4.957 -3.311 1 97.5 85 ALA A N 1
ATOM 711 C CA . ALA A 1 85 ? -9.055 6.172 -4.121 1 97.5 85 ALA A CA 1
ATOM 712 C C . ALA A 1 85 ? -10.461 6.547 -4.586 1 97.5 85 ALA A C 1
ATOM 714 O O . ALA A 1 85 ? -10.766 7.73 -4.746 1 97.5 85 ALA A O 1
ATOM 715 N N . VAL A 1 86 ? -11.258 5.586 -4.762 1 97.25 86 VAL A N 1
ATOM 716 C CA . VAL A 1 86 ? -12.617 5.82 -5.238 1 97.25 86 VAL A CA 1
ATOM 717 C C . VAL A 1 86 ? -13.477 6.367 -4.102 1 97.25 86 VAL A C 1
ATOM 719 O O . VAL A 1 86 ? -14.344 7.219 -4.324 1 97.25 86 VAL A O 1
ATOM 722 N N . THR A 1 87 ? -13.227 6.02 -2.881 1 95.31 87 THR A N 1
ATOM 723 C CA . THR A 1 87 ? -14.156 6.34 -1.797 1 95.31 87 THR A CA 1
ATOM 724 C C . THR A 1 87 ? -13.625 7.496 -0.958 1 95.31 87 THR A C 1
ATOM 726 O O . THR A 1 87 ? -14.383 8.164 -0.259 1 95.31 87 THR A O 1
ATOM 729 N N . GLY A 1 88 ? -12.25 7.73 -0.969 1 93.25 88 GLY A N 1
ATOM 730 C CA . GLY A 1 88 ? -11.688 8.75 -0.091 1 93.25 88 GLY A CA 1
ATOM 731 C C . GLY A 1 88 ? -12.008 8.508 1.373 1 93.25 88 GLY A C 1
ATOM 732 O O . GLY A 1 88 ? -12.57 9.375 2.041 1 93.25 88 GLY A O 1
ATOM 733 N N . PRO A 1 89 ? -11.555 7.426 1.897 1 94 89 PRO A N 1
ATOM 734 C CA . PRO A 1 89 ? -11.977 7.023 3.238 1 94 89 PRO A CA 1
ATOM 735 C C . PRO A 1 89 ? -11.203 7.734 4.344 1 94 89 PRO A C 1
ATOM 737 O O . PRO A 1 89 ? -10.203 8.406 4.066 1 94 89 PRO A O 1
ATOM 740 N N . HIS A 1 90 ? -11.805 7.547 5.559 1 91.56 90 HIS A N 1
ATOM 741 C CA . HIS A 1 90 ? -11.016 7.848 6.746 1 91.56 90 HIS A CA 1
ATOM 742 C C . HIS A 1 90 ? -9.688 7.102 6.723 1 91.56 90 HIS A C 1
ATOM 744 O O . HIS A 1 90 ? -9.609 5.973 6.23 1 91.56 90 HIS A O 1
ATOM 750 N N . LEU A 1 91 ? -8.672 7.676 7.293 1 90.19 91 LEU A N 1
ATOM 751 C CA . LEU A 1 91 ? -7.328 7.098 7.266 1 90.19 91 LEU A CA 1
ATOM 752 C C . LEU A 1 91 ? -7.305 5.754 7.992 1 90.19 91 LEU A C 1
ATOM 754 O O . LEU A 1 91 ? -6.555 4.852 7.617 1 90.19 91 LEU A O 1
ATOM 758 N N . ILE A 1 92 ? -8.062 5.598 9.016 1 91.94 92 ILE A N 1
ATOM 759 C CA . ILE A 1 92 ? -8.086 4.332 9.742 1 91.94 92 ILE A CA 1
ATOM 760 C C . ILE A 1 92 ? -8.547 3.211 8.812 1 91.94 92 ILE A C 1
ATOM 762 O O . ILE A 1 92 ? -8.039 2.09 8.883 1 91.94 92 ILE A O 1
ATOM 766 N N . THR A 1 93 ? -9.516 3.512 7.953 1 95.56 93 THR A N 1
ATOM 767 C CA . THR A 1 93 ? -9.977 2.523 6.984 1 95.56 93 THR A CA 1
ATOM 768 C C . THR A 1 93 ? -8.875 2.178 5.992 1 95.56 93 THR A C 1
ATOM 770 O O . THR A 1 93 ? -8.68 1.009 5.652 1 95.56 93 THR A O 1
ATOM 773 N N . LEU A 1 94 ? -8.172 3.184 5.578 1 96.44 94 LEU A N 1
ATOM 774 C CA . LEU A 1 94 ? -7.066 2.967 4.652 1 96.44 94 LEU A CA 1
ATOM 775 C C . LEU A 1 94 ? -5.988 2.096 5.285 1 96.44 94 LEU A C 1
ATOM 777 O O . LEU A 1 94 ? -5.504 1.147 4.664 1 96.44 94 LEU A O 1
ATOM 781 N N . TRP A 1 95 ? -5.617 2.391 6.504 1 95.94 95 TRP A N 1
ATOM 782 C CA . TRP A 1 95 ? -4.598 1.615 7.203 1 95.94 95 TRP A CA 1
ATOM 783 C C . TRP A 1 95 ? -5.055 0.174 7.406 1 95.94 95 TRP A C 1
ATOM 785 O O . TRP A 1 95 ? -4.281 -0.763 7.191 1 95.94 95 TRP A O 1
ATOM 795 N N . LEU A 1 96 ? -6.262 0.031 7.816 1 97.25 96 LEU A N 1
ATOM 796 C CA . LEU A 1 96 ? -6.812 -1.309 7.996 1 97.25 96 LEU A CA 1
ATOM 797 C C . LEU A 1 96 ? -6.797 -2.086 6.684 1 97.25 96 LEU A C 1
ATOM 799 O O . LEU A 1 96 ? -6.418 -3.258 6.656 1 97.25 96 LEU A O 1
ATOM 803 N N . TRP A 1 97 ? -7.211 -1.45 5.652 1 98.31 97 TRP A N 1
ATOM 804 C CA . TRP A 1 97 ? -7.207 -2.062 4.328 1 98.31 97 TRP A CA 1
ATOM 805 C C . TRP A 1 97 ? -5.809 -2.523 3.941 1 98.31 97 TRP A C 1
ATOM 807 O O . TRP A 1 97 ? -5.625 -3.65 3.473 1 98.31 97 TRP A O 1
ATOM 817 N N . MET A 1 98 ? -4.848 -1.728 4.164 1 98.12 98 MET A N 1
ATOM 818 C CA . MET A 1 98 ? -3.473 -2.07 3.809 1 98.12 98 MET A CA 1
ATOM 819 C C . MET A 1 98 ? -2.98 -3.26 4.629 1 98.12 98 MET A C 1
ATOM 821 O O . MET A 1 98 ? -2.328 -4.16 4.094 1 98.12 98 MET A O 1
ATOM 825 N N . VAL A 1 99 ? -3.311 -3.293 5.875 1 97.88 99 VAL A N 1
ATOM 826 C CA . VAL A 1 99 ? -2.918 -4.398 6.742 1 97.88 99 VAL A CA 1
ATOM 827 C C . VAL A 1 99 ? -3.576 -5.691 6.262 1 97.88 99 VAL A C 1
ATOM 829 O O . VAL A 1 99 ? -2.916 -6.727 6.148 1 97.88 99 VAL A O 1
ATOM 832 N N . LEU A 1 100 ? -4.824 -5.578 5.98 1 98.06 100 LEU A N 1
ATOM 833 C CA . LEU A 1 100 ? -5.551 -6.762 5.535 1 98.06 100 LEU A CA 1
ATOM 834 C C . LEU A 1 100 ? -5.012 -7.266 4.203 1 98.06 100 LEU A C 1
ATOM 836 O O . LEU A 1 100 ? -4.902 -8.477 3.99 1 98.06 100 LEU A O 1
ATOM 840 N N . ARG A 1 101 ? -4.668 -6.332 3.354 1 98.12 101 ARG A N 1
ATOM 841 C CA . ARG A 1 101 ? -4.129 -6.719 2.053 1 98.12 101 ARG A CA 1
ATOM 842 C C . ARG A 1 101 ? -2.781 -7.414 2.205 1 98.12 101 ARG A C 1
ATOM 844 O O . ARG A 1 101 ? -2.525 -8.43 1.558 1 98.12 101 ARG A O 1
ATOM 851 N N . VAL A 1 102 ? -1.93 -6.918 3.064 1 96.81 102 VAL A N 1
ATOM 852 C CA . VAL A 1 102 ? -0.63 -7.539 3.305 1 96.81 102 VAL A CA 1
ATOM 853 C C . VAL A 1 102 ? -0.824 -8.93 3.893 1 96.81 102 VAL A C 1
ATOM 855 O O . VAL A 1 102 ? -0.212 -9.898 3.432 1 96.81 102 VAL A O 1
ATOM 858 N N . LEU A 1 103 ? -1.691 -9.047 4.859 1 96.62 103 LEU A N 1
ATOM 859 C CA . LEU A 1 103 ? -1.938 -10.336 5.496 1 96.62 103 LEU A CA 1
ATOM 860 C C . LEU A 1 103 ? -2.484 -11.344 4.488 1 96.62 103 LEU A C 1
ATOM 862 O O . LEU A 1 103 ? -2.078 -12.508 4.484 1 96.62 103 LEU A O 1
ATOM 866 N N . GLU A 1 104 ? -3.41 -10.891 3.711 1 96.94 104 GLU A N 1
ATOM 867 C CA . GLU A 1 104 ? -3.992 -11.773 2.701 1 96.94 104 GLU A CA 1
ATOM 868 C C . GLU A 1 104 ? -2.936 -12.25 1.709 1 96.94 104 GLU A C 1
ATOM 870 O O . GLU A 1 104 ? -2.893 -13.43 1.358 1 96.94 104 GLU A O 1
ATOM 875 N N . THR A 1 105 ? -2.076 -11.398 1.2 1 95.19 105 THR A N 1
ATOM 876 C CA . THR A 1 105 ? -1.064 -11.781 0.221 1 95.19 105 THR A CA 1
ATOM 877 C C . THR A 1 105 ? -0.029 -12.703 0.848 1 95.19 105 THR A C 1
ATOM 879 O O . THR A 1 105 ? 0.422 -13.664 0.212 1 95.19 105 THR A O 1
ATOM 882 N N . VAL A 1 106 ? 0.349 -12.445 2.098 1 93.25 106 VAL A N 1
ATOM 883 C CA . VAL A 1 106 ? 1.264 -13.336 2.812 1 93.25 106 VAL A CA 1
ATOM 884 C C . VAL A 1 106 ? 0.642 -14.719 2.941 1 93.25 106 VAL A C 1
ATOM 886 O O . VAL A 1 106 ? 1.3 -15.727 2.676 1 93.25 106 VAL A O 1
ATOM 889 N N . GLU A 1 107 ? -0.578 -14.758 3.338 1 93.62 107 GLU A N 1
ATOM 890 C CA . GLU A 1 107 ? -1.274 -16.031 3.506 1 93.62 107 GLU A CA 1
ATOM 891 C C . GLU A 1 107 ? -1.349 -16.797 2.189 1 93.62 107 GLU A C 1
ATOM 893 O O . GLU A 1 107 ? -1.077 -18 2.148 1 93.62 107 GLU A O 1
ATOM 898 N N . ALA A 1 108 ? -1.615 -16.156 1.138 1 92.69 108 ALA A N 1
ATOM 899 C CA . ALA A 1 108 ? -1.771 -16.797 -0.164 1 92.69 108 ALA A CA 1
ATOM 900 C C . ALA A 1 108 ? -0.434 -17.328 -0.682 1 92.69 108 ALA A C 1
ATOM 902 O O . ALA A 1 108 ? -0.387 -18.328 -1.402 1 92.69 108 ALA A O 1
ATOM 903 N N . HIS A 1 109 ? 0.672 -16.688 -0.288 1 91.88 109 HIS A N 1
ATOM 904 C CA . HIS A 1 109 ? 1.972 -17 -0.875 1 91.88 109 HIS A CA 1
ATOM 905 C C . HIS A 1 109 ? 2.828 -17.828 0.085 1 91.88 109 HIS A C 1
ATOM 907 O O . HIS A 1 109 ? 3.998 -18.094 -0.197 1 91.88 109 HIS A O 1
ATOM 913 N N . CYS A 1 110 ? 2.256 -18.188 1.188 1 89.25 110 CYS A N 1
ATOM 914 C CA . CYS A 1 110 ? 3.102 -18.781 2.219 1 89.25 110 CYS A CA 1
ATOM 915 C C . CYS A 1 110 ? 3.393 -20.234 1.912 1 89.25 110 CYS A C 1
ATOM 917 O O . CYS A 1 110 ? 4.305 -20.828 2.492 1 89.25 110 CYS A O 1
ATOM 919 N N . GLY A 1 111 ? 2.592 -20.859 0.984 1 88 111 GLY A N 1
ATOM 920 C CA . GLY A 1 111 ? 2.854 -22.234 0.569 1 88 111 GLY A CA 1
ATOM 921 C C . GLY A 1 111 ? 2.322 -23.266 1.545 1 88 111 GLY A C 1
ATOM 922 O O . GLY A 1 111 ? 2.547 -24.469 1.372 1 88 111 GLY A O 1
ATOM 923 N N . TYR A 1 112 ? 1.614 -22.766 2.613 1 89.12 112 TYR A N 1
ATOM 924 C CA . TYR A 1 112 ? 1.079 -23.656 3.633 1 89.12 112 TYR A CA 1
ATOM 925 C C . TYR A 1 112 ? -0.402 -23.391 3.869 1 89.12 112 TYR A C 1
ATOM 927 O O . TYR A 1 112 ? -0.837 -22.234 3.883 1 89.12 112 TYR A O 1
ATOM 935 N N . HIS A 1 113 ? -1.069 -24.469 4.008 1 93.19 113 HIS A N 1
ATOM 936 C CA . HIS A 1 113 ? -2.455 -24.375 4.449 1 93.19 113 HIS A CA 1
ATOM 937 C C . HIS A 1 113 ? -2.562 -24.5 5.965 1 93.19 113 HIS A C 1
ATOM 939 O O . HIS A 1 113 ? -2.672 -25.625 6.484 1 93.19 113 HIS A O 1
ATOM 945 N N . PHE A 1 114 ? -2.695 -23.469 6.672 1 94 114 PHE A N 1
ATOM 946 C CA . PHE A 1 114 ? -2.742 -23.469 8.133 1 94 114 PHE A CA 1
ATOM 947 C C . PHE A 1 114 ? -4.168 -23.688 8.625 1 94 114 PHE A C 1
ATOM 949 O O . PHE A 1 114 ? -5.129 -23.359 7.922 1 94 114 PHE A O 1
ATOM 956 N N . PRO A 1 115 ? -4.352 -24.219 9.859 1 96.06 115 PRO A N 1
ATOM 957 C CA . PRO A 1 115 ? -5.695 -24.438 10.398 1 96.06 115 PRO A CA 1
ATOM 958 C C . PRO A 1 115 ? -6.492 -23.141 10.539 1 96.06 115 PRO A C 1
ATOM 960 O O . PRO A 1 115 ? -7.723 -23.156 10.516 1 96.06 115 PRO A O 1
ATOM 963 N N . TRP A 1 116 ? -5.758 -22.031 10.586 1 95.38 116 TRP A N 1
ATOM 964 C CA . TRP A 1 116 ? -6.441 -20.75 10.773 1 95.38 116 TRP A CA 1
ATOM 965 C C . TRP A 1 116 ? -6.664 -20.047 9.438 1 95.38 116 TRP A C 1
ATOM 967 O O . TRP A 1 116 ? -7.082 -18.891 9.406 1 95.38 116 TRP A O 1
ATOM 977 N N . SER A 1 117 ? -6.383 -20.703 8.398 1 96.44 117 SER A N 1
ATOM 978 C CA . SER A 1 117 ? -6.648 -20.109 7.09 1 96.44 117 SER A CA 1
ATOM 979 C C . SER A 1 117 ? -8.117 -19.719 6.953 1 96.44 117 SER A C 1
ATOM 981 O O . SER A 1 117 ? -9.008 -20.516 7.246 1 96.44 117 SER A O 1
ATOM 983 N N . PRO A 1 118 ? -8.375 -18.531 6.441 1 97 118 PRO A N 1
ATOM 984 C CA . PRO A 1 118 ? -9.766 -18.109 6.23 1 97 118 PRO A CA 1
ATOM 985 C C . PRO A 1 118 ? -10.523 -19.062 5.297 1 97 118 PRO A C 1
ATOM 987 O O . PRO A 1 118 ? -11.758 -19.125 5.344 1 97 118 PRO A O 1
ATOM 990 N N . SER A 1 119 ? -9.805 -19.766 4.508 1 96.56 119 SER A N 1
ATOM 991 C CA . SER A 1 119 ? -10.453 -20.672 3.562 1 96.56 119 SER A CA 1
ATOM 992 C C . SER A 1 119 ? -11.164 -21.812 4.285 1 96.56 119 SER A C 1
ATOM 994 O O . SER A 1 119 ? -12.008 -22.484 3.699 1 96.56 119 SER A O 1
ATOM 996 N N . ASN A 1 120 ? -10.812 -22.062 5.508 1 96.88 120 ASN A N 1
ATOM 997 C CA . ASN A 1 120 ? -11.477 -23.094 6.293 1 96.88 120 ASN A CA 1
ATOM 998 C C . ASN A 1 120 ? -12.852 -22.656 6.762 1 96.88 120 ASN A C 1
ATOM 1000 O O . ASN A 1 120 ? -13.68 -23.484 7.152 1 96.88 120 ASN A O 1
ATOM 1004 N N . PHE A 1 121 ? -13.141 -21.359 6.746 1 96.31 121 PHE A N 1
ATOM 1005 C CA . PHE A 1 121 ? -14.367 -20.828 7.348 1 96.31 121 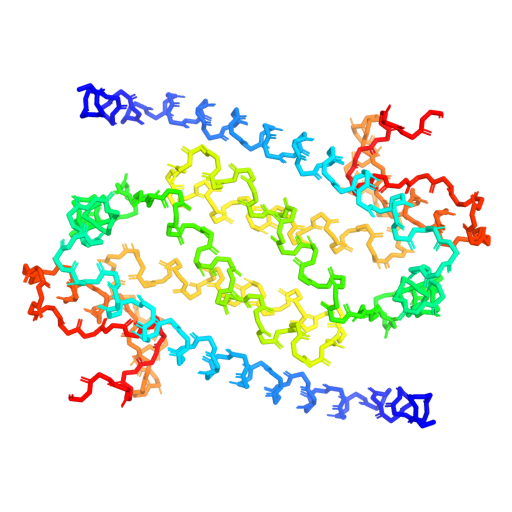PHE A CA 1
ATOM 1006 C C . PHE A 1 121 ? -15.195 -20.062 6.32 1 96.31 121 PHE A C 1
ATOM 1008 O O . PHE A 1 121 ? -16.391 -19.875 6.5 1 96.31 121 PHE A O 1
ATOM 1015 N N . LEU A 1 122 ? -14.523 -19.609 5.305 1 96 122 LEU A N 1
ATOM 1016 C CA . LEU A 1 122 ? -15.18 -18.844 4.25 1 96 122 LEU A CA 1
ATOM 1017 C C . LEU A 1 122 ? -15.094 -19.578 2.914 1 96 122 LEU A C 1
ATOM 1019 O O . LEU A 1 122 ? -14.023 -19.641 2.301 1 96 122 LEU A O 1
ATOM 1023 N N . PRO A 1 123 ? -16.125 -20.109 2.398 1 94.25 123 PRO A N 1
ATOM 1024 C CA . PRO A 1 123 ? -16.094 -20.953 1.207 1 94.25 123 PRO A CA 1
ATOM 1025 C C . PRO A 1 123 ? -15.609 -20.219 -0.037 1 94.25 123 PRO A C 1
ATOM 1027 O O . PRO A 1 123 ? -15.062 -20.844 -0.951 1 94.25 123 PRO A O 1
ATOM 1030 N N . LEU A 1 124 ? -15.68 -18.969 -0.104 1 96.12 124 LEU A N 1
ATOM 1031 C CA . LEU A 1 124 ? -15.297 -18.234 -1.312 1 96.12 124 LEU A CA 1
ATOM 1032 C C . LEU A 1 124 ? -13.867 -17.719 -1.211 1 96.12 124 LEU A C 1
ATOM 1034 O O . LEU A 1 124 ? -13.336 -17.156 -2.166 1 96.12 124 LEU A O 1
ATOM 1038 N N . TYR A 1 125 ? -13.273 -17.922 -0.127 1 97.94 125 TYR A N 1
ATOM 1039 C CA . TYR A 1 125 ? -11.891 -17.484 0.043 1 97.94 125 TYR A CA 1
ATOM 1040 C C . TYR A 1 125 ? -10.922 -18.516 -0.525 1 97.94 125 TYR A C 1
ATOM 1042 O O . TYR A 1 125 ? -11.023 -19.703 -0.215 1 97.94 125 TYR A O 1
ATOM 1050 N N . GLY A 1 126 ? -9.977 -18.156 -1.344 1 96.19 126 GLY A N 1
ATOM 1051 C CA . GLY A 1 126 ? -9.07 -19.062 -2.018 1 96.19 126 GLY A CA 1
ATOM 1052 C C . GLY A 1 126 ? -7.941 -19.562 -1.126 1 96.19 126 GLY A C 1
ATOM 1053 O O . GLY A 1 126 ? -7.844 -20.75 -0.832 1 96.19 126 GLY A O 1
ATOM 1054 N N . GLY A 1 127 ? -6.992 -18.594 -0.704 1 94.56 127 GLY A N 1
ATOM 1055 C CA . GLY A 1 127 ? -5.879 -18.938 0.168 1 94.56 127 GLY A CA 1
ATOM 1056 C C . GLY A 1 127 ? -4.691 -19.516 -0.577 1 94.56 127 GLY A C 1
ATOM 1057 O O . GLY A 1 127 ? -4.562 -19.344 -1.789 1 94.56 127 GLY A O 1
ATOM 1058 N N . ALA A 1 128 ? -3.842 -20.219 0.191 1 93.25 128 ALA A N 1
ATOM 1059 C CA . ALA A 1 128 ? -2.57 -20.703 -0.339 1 93.25 128 ALA A CA 1
ATOM 1060 C C . ALA A 1 128 ? -2.793 -21.812 -1.373 1 93.25 128 ALA A C 1
ATOM 1062 O O . ALA A 1 128 ? -2.137 -21.828 -2.416 1 93.25 128 ALA A O 1
ATOM 1063 N N . ASP A 1 129 ? -3.689 -22.703 -1.138 1 91.5 129 ASP A N 1
ATOM 1064 C CA . ASP A 1 129 ? -3.936 -23.812 -2.062 1 91.5 129 ASP A CA 1
ATOM 1065 C C . ASP A 1 129 ? -4.414 -23.297 -3.418 1 91.5 129 ASP A C 1
ATOM 1067 O O . ASP A 1 129 ? -4 -23.797 -4.461 1 91.5 129 ASP A O 1
ATOM 1071 N N . PHE A 1 130 ? -5.297 -22.375 -3.369 1 92.62 130 PHE A N 1
ATOM 1072 C CA . PHE A 1 130 ? -5.824 -21.75 -4.582 1 92.62 130 PHE A CA 1
ATOM 1073 C C . PHE A 1 130 ? -4.703 -21.109 -5.395 1 92.62 130 PHE A C 1
ATOM 1075 O O . PHE A 1 130 ? -4.609 -21.328 -6.605 1 92.62 130 PHE A O 1
ATOM 1082 N N . HIS A 1 131 ? -3.842 -20.359 -4.766 1 92.44 131 HIS A N 1
ATOM 1083 C CA . HIS A 1 131 ? -2.723 -19.688 -5.41 1 92.44 131 HIS A CA 1
ATOM 1084 C C . HIS A 1 131 ? -1.688 -20.688 -5.914 1 92.44 131 HIS A C 1
ATOM 1086 O O . HIS A 1 131 ? -1.185 -20.562 -7.031 1 92.44 131 HIS A O 1
ATOM 1092 N N . ASP A 1 132 ? -1.412 -21.703 -5.113 1 90.06 132 ASP A N 1
ATOM 1093 C CA . ASP A 1 132 ? -0.463 -22.75 -5.508 1 90.06 132 ASP A CA 1
ATOM 1094 C C . ASP A 1 132 ? -0.928 -23.469 -6.773 1 90.06 132 ASP A C 1
ATOM 1096 O O . ASP A 1 132 ? -0.118 -23.781 -7.645 1 90.06 132 ASP A O 1
ATOM 1100 N N . TYR A 1 133 ? -2.184 -23.75 -6.777 1 89.62 133 TYR A N 1
ATOM 1101 C CA . TYR A 1 133 ? -2.729 -24.406 -7.969 1 89.62 133 TYR A CA 1
ATOM 1102 C C . TYR A 1 133 ? -2.5 -23.547 -9.203 1 89.62 133 TYR A C 1
ATOM 1104 O O . TYR A 1 133 ? -2.158 -24.047 -10.273 1 89.62 133 TYR A O 1
ATOM 1112 N N . HIS A 1 134 ? -2.668 -22.266 -9.07 1 91.62 134 HIS A N 1
ATOM 1113 C CA . HIS A 1 134 ? -2.42 -21.328 -10.164 1 91.62 134 HIS A CA 1
ATOM 1114 C C . HIS A 1 134 ? -0.991 -21.453 -10.68 1 91.62 134 HIS A C 1
ATOM 1116 O O . HIS A 1 134 ? -0.756 -21.375 -11.891 1 91.62 134 HIS A O 1
ATOM 1122 N N . HIS A 1 135 ? -0.095 -21.703 -9.875 1 89.44 135 HIS A N 1
ATOM 1123 C CA . HIS A 1 135 ? 1.318 -21.734 -10.234 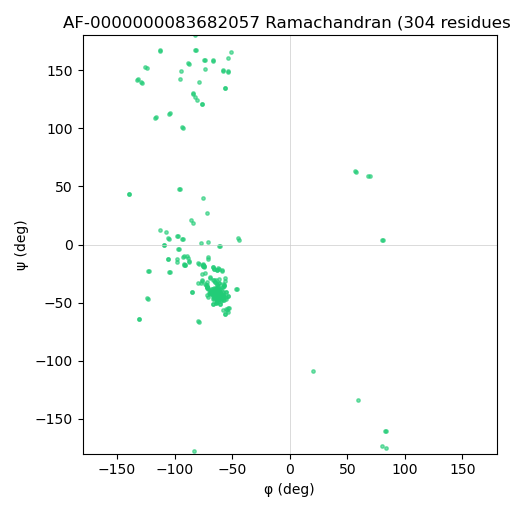1 89.44 135 HIS A CA 1
ATOM 1124 C C . HIS A 1 135 ? 1.737 -23.125 -10.719 1 89.44 135 HIS A C 1
ATOM 1126 O O . HIS A 1 135 ? 2.852 -23.297 -11.211 1 89.44 135 HIS A O 1
ATOM 1132 N N . ARG A 1 136 ? 0.958 -24.078 -10.562 1 84.94 136 ARG A N 1
ATOM 1133 C CA . ARG A 1 136 ? 1.313 -25.438 -10.969 1 84.94 136 ARG A CA 1
ATOM 1134 C C . ARG A 1 136 ? 1.193 -25.609 -12.477 1 84.94 136 ARG A C 1
ATOM 1136 O O . ARG A 1 136 ? 1.895 -26.422 -13.07 1 84.94 136 ARG A O 1
ATOM 1143 N N . LEU A 1 137 ? 0.248 -24.906 -13.016 1 71.5 137 LEU A N 1
ATOM 1144 C CA . LEU A 1 137 ? -0.017 -25.125 -14.438 1 71.5 137 LEU A CA 1
ATOM 1145 C C . LEU A 1 137 ? 0.727 -24.094 -15.281 1 71.5 137 LEU A C 1
ATOM 1147 O O . LEU A 1 137 ? 1.023 -22.984 -14.812 1 71.5 137 LEU A O 1
ATOM 1151 N N . LEU A 1 138 ? 1.176 -24.578 -16.359 1 65.94 138 LEU A N 1
ATOM 1152 C CA . LEU A 1 138 ? 1.949 -23.719 -17.25 1 65.94 138 LEU A CA 1
ATOM 1153 C C . LEU A 1 138 ? 1.03 -22.812 -18.062 1 65.94 138 LEU A C 1
ATOM 1155 O O . LEU A 1 138 ? -0.042 -23.234 -18.5 1 65.94 138 LEU A O 1
ATOM 1159 N N . TYR A 1 139 ? 1.449 -21.484 -18.266 1 67.5 139 TYR A N 1
ATOM 1160 C CA . TYR A 1 139 ? 1.074 -20.453 -19.234 1 67.5 139 TYR A CA 1
ATOM 1161 C C . TYR A 1 139 ? -0.412 -20.141 -19.141 1 67.5 139 TYR A C 1
ATOM 1163 O O . TYR A 1 139 ? -0.969 -20.078 -18.031 1 67.5 139 TYR A O 1
ATOM 1171 N N . THR A 1 140 ? -1.032 -20.094 -20.406 1 63.47 140 THR A N 1
ATOM 1172 C CA . THR A 1 140 ? -2.375 -19.594 -20.703 1 63.47 140 THR A CA 1
ATOM 1173 C C . THR A 1 140 ? -3.432 -20.562 -20.156 1 63.47 140 THR A C 1
ATOM 1175 O O . THR A 1 140 ? -4.629 -20.266 -20.219 1 63.47 140 THR A O 1
ATOM 1178 N N . LYS A 1 141 ? -2.898 -21.641 -19.484 1 68.5 141 LYS A N 1
ATOM 1179 C CA . LYS A 1 141 ? -3.904 -22.609 -19.047 1 68.5 141 LYS A CA 1
ATOM 1180 C C . LYS A 1 141 ? -4.105 -22.562 -17.547 1 68.5 141 LYS A C 1
ATOM 1182 O O . LYS A 1 141 ? -4.824 -23.391 -16.984 1 68.5 141 LYS A O 1
ATOM 1187 N N . SER A 1 142 ? -3.484 -21.484 -17 1 74.12 142 SER A N 1
ATOM 1188 C CA . SER A 1 142 ? -3.633 -21.453 -15.555 1 74.12 142 SER A CA 1
ATOM 1189 C C . SER A 1 142 ? -4.98 -20.859 -15.156 1 74.12 142 SER A C 1
ATOM 1191 O O . SER A 1 142 ? -5.539 -20.031 -15.875 1 74.12 142 SER A O 1
ATOM 1193 N N . GLY A 1 143 ? -5.777 -21.453 -14.383 1 89 143 GLY A N 1
ATOM 1194 C CA . GLY A 1 143 ? -6.926 -20.906 -13.672 1 89 143 GLY A CA 1
ATOM 1195 C C . GLY A 1 143 ? -6.555 -20.219 -12.375 1 89 143 GLY A C 1
ATOM 1196 O O . GLY A 1 143 ? -5.402 -19.828 -12.18 1 89 143 GLY A O 1
ATOM 1197 N N . ASN A 1 144 ? -7.543 -19.766 -11.695 1 93.81 144 ASN A N 1
ATOM 1198 C CA . ASN A 1 144 ? -7.383 -19.172 -10.375 1 93.81 144 ASN A CA 1
ATOM 1199 C C . ASN A 1 144 ? -6.641 -17.844 -10.438 1 93.81 144 ASN A C 1
ATOM 1201 O O . ASN A 1 144 ? -5.633 -17.656 -9.75 1 93.81 144 ASN A O 1
ATOM 1205 N N . TYR A 1 145 ? -7.238 -16.922 -11.203 1 95.56 145 TYR A N 1
ATOM 1206 C CA . TYR A 1 145 ? -6.574 -15.648 -11.492 1 95.56 145 TYR A CA 1
ATOM 1207 C C . TYR A 1 145 ? -6.879 -14.617 -10.414 1 95.56 145 TYR A C 1
ATOM 1209 O 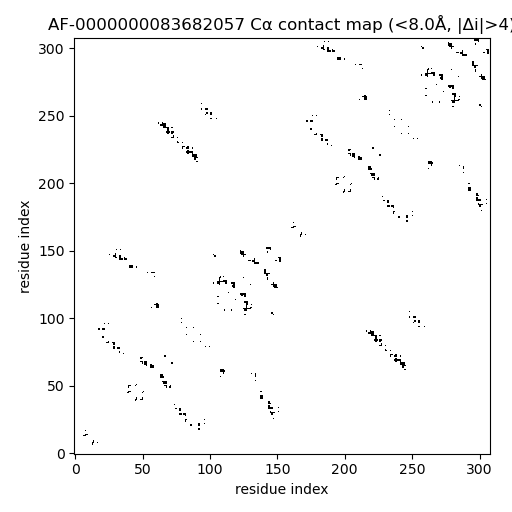O . TYR A 1 145 ? -6.191 -13.602 -10.305 1 95.56 145 TYR A O 1
ATOM 1217 N N . SER A 1 146 ? -7.867 -14.883 -9.602 1 96.81 146 SER A N 1
ATOM 1218 C CA . SER A 1 146 ? -8.258 -13.906 -8.586 1 96.81 146 SER A CA 1
ATOM 1219 C C . SER A 1 146 ? -7.254 -13.859 -7.445 1 96.81 146 SER A C 1
ATOM 1221 O O . SER A 1 146 ? -6.5 -14.812 -7.234 1 96.81 146 SER A O 1
ATOM 1223 N N . SER A 1 147 ? -7.281 -12.75 -6.754 1 96.44 147 SER A N 1
ATOM 1224 C CA . SER A 1 147 ? -6.336 -12.531 -5.66 1 96.44 147 SER A CA 1
ATOM 1225 C C . SER A 1 147 ? -6.844 -13.156 -4.363 1 96.44 147 SER A C 1
ATOM 1227 O O . SER A 1 147 ? -6.07 -13.742 -3.607 1 96.44 147 SER A O 1
ATOM 1229 N N . THR A 1 148 ? -8.133 -13.016 -4.102 1 97.81 148 THR A N 1
ATOM 1230 C CA . THR A 1 148 ? -8.641 -13.328 -2.77 1 97.81 148 THR A CA 1
ATOM 1231 C C . THR A 1 148 ? -9.75 -14.383 -2.846 1 97.81 148 THR A C 1
ATOM 1233 O O . THR A 1 148 ? -9.75 -15.344 -2.076 1 97.81 148 THR A O 1
ATOM 1236 N N . PHE A 1 149 ? -10.664 -14.188 -3.752 1 97.94 149 PHE A N 1
ATOM 1237 C CA . PHE A 1 149 ? -11.867 -15.016 -3.76 1 97.94 149 PHE A CA 1
ATOM 1238 C C . PHE A 1 149 ? -11.898 -15.906 -4.992 1 97.94 149 PHE A C 1
ATOM 1240 O O . PHE A 1 149 ? -11.133 -15.703 -5.938 1 97.94 149 PHE A O 1
ATOM 1247 N N . THR A 1 150 ? -12.797 -16.891 -5 1 97.12 150 THR A N 1
ATOM 1248 C CA . THR A 1 150 ? -12.766 -17.922 -6.043 1 97.12 150 THR A CA 1
ATOM 1249 C C . THR A 1 150 ? -13.945 -17.75 -6.992 1 97.12 150 THR A C 1
ATOM 1251 O O . THR A 1 150 ? -14.047 -18.469 -7.996 1 97.12 150 THR A O 1
ATOM 1254 N N . TYR A 1 151 ? -14.805 -16.781 -6.797 1 95.38 151 TYR A N 1
ATOM 1255 C CA . TYR A 1 151 ? -16.078 -16.734 -7.496 1 95.38 151 TYR A CA 1
ATOM 1256 C C . TYR A 1 151 ? -15.891 -16.312 -8.953 1 95.38 151 TYR A C 1
ATOM 1258 O O . TYR A 1 151 ? -16.75 -16.578 -9.797 1 95.38 151 TYR A O 1
ATOM 1266 N N . MET A 1 152 ? -14.844 -15.727 -9.312 1 94.94 152 MET A N 1
ATOM 1267 C CA . MET A 1 152 ? -14.633 -15.312 -10.695 1 94.94 152 MET A CA 1
ATOM 1268 C C . MET A 1 152 ? -13.922 -16.406 -11.492 1 94.94 152 MET A C 1
ATOM 1270 O O . MET A 1 152 ? -13.836 -16.328 -12.719 1 94.94 152 MET A O 1
ATOM 1274 N N . ASP A 1 153 ? -13.297 -17.344 -10.805 1 91.06 153 ASP A N 1
ATOM 1275 C CA . ASP A 1 153 ? -12.492 -18.391 -11.438 1 91.06 153 ASP A CA 1
ATOM 1276 C C . ASP A 1 153 ? -13.305 -19.656 -11.633 1 91.06 153 ASP A C 1
ATOM 1278 O O . ASP A 1 153 ? -12.766 -20.688 -12.047 1 91.06 153 ASP A O 1
ATOM 1282 N N . ARG A 1 154 ? -14.562 -19.641 -12.172 1 74.44 154 ARG A N 1
ATOM 1283 C CA . ARG A 1 154 ? -15.406 -20.797 -12.406 1 74.44 154 ARG A CA 1
ATOM 1284 C C . ARG A 1 154 ? -15.07 -21.469 -13.734 1 74.44 154 ARG A C 1
ATOM 1286 O O . ARG A 1 154 ? -14.594 -20.812 -14.664 1 74.44 154 ARG A O 1
ATOM 1293 N N . THR B 1 1 ? 22.719 -14.555 -15.25 1 30.72 1 THR B N 1
ATOM 1294 C CA . THR B 1 1 ? 23.094 -13.43 -14.406 1 30.72 1 THR B CA 1
ATOM 1295 C C . THR B 1 1 ? 22.125 -13.273 -13.25 1 30.72 1 THR B C 1
ATOM 1297 O O . THR B 1 1 ? 22.531 -12.984 -12.117 1 30.72 1 THR B O 1
ATOM 1300 N N . TRP B 1 2 ? 20.844 -13.281 -13.57 1 29.66 2 TRP B N 1
ATOM 1301 C CA . TRP B 1 2 ? 19.812 -13.195 -12.539 1 29.66 2 TRP B CA 1
ATOM 1302 C C . TRP B 1 2 ? 19.828 -14.422 -11.641 1 29.66 2 TRP B C 1
ATOM 1304 O O . TRP B 1 2 ? 19.719 -14.305 -10.422 1 29.66 2 TRP B O 1
ATOM 1314 N N . ALA B 1 3 ? 20.047 -15.586 -12.117 1 38.03 3 ALA B N 1
ATOM 1315 C CA . ALA B 1 3 ? 20.094 -16.859 -11.398 1 38.03 3 ALA B CA 1
ATOM 1316 C C . ALA B 1 3 ? 21.156 -16.812 -10.305 1 38.03 3 ALA B C 1
ATOM 1318 O O . ALA B 1 3 ? 20.922 -17.297 -9.188 1 38.03 3 ALA B O 1
ATOM 1319 N N . CYS B 1 4 ? 22.312 -16.531 -10.672 1 38.88 4 CYS B N 1
ATOM 1320 C CA . CYS B 1 4 ? 23.453 -16.5 -9.75 1 38.88 4 CYS B CA 1
ATOM 1321 C C . CYS B 1 4 ? 23.188 -15.547 -8.594 1 38.88 4 CYS B C 1
ATOM 1323 O O . CYS B 1 4 ? 23.75 -15.703 -7.508 1 38.88 4 CYS B O 1
ATOM 1325 N N . GLU B 1 5 ? 22.406 -14.531 -8.789 1 41.22 5 GLU B N 1
ATOM 1326 C CA . GLU B 1 5 ? 22.156 -13.531 -7.754 1 41.22 5 GLU B CA 1
ATOM 1327 C C . GLU B 1 5 ? 21.188 -14.062 -6.703 1 41.22 5 GLU B C 1
ATOM 1329 O O . GLU B 1 5 ? 21.266 -13.695 -5.531 1 41.22 5 GLU B O 1
ATOM 1334 N N . VAL B 1 6 ? 20.344 -14.992 -7.012 1 43.5 6 VAL B N 1
ATOM 1335 C CA . VAL B 1 6 ? 19.359 -15.609 -6.117 1 43.5 6 VAL B CA 1
ATOM 1336 C C . VAL B 1 6 ? 20.078 -16.516 -5.117 1 43.5 6 VAL B C 1
ATOM 1338 O O . VAL B 1 6 ? 19.766 -16.5 -3.926 1 43.5 6 VAL B O 1
ATOM 1341 N N . VAL B 1 7 ? 21.016 -17.281 -5.523 1 42.5 7 VAL B N 1
ATOM 1342 C CA . VAL B 1 7 ? 21.766 -18.156 -4.645 1 42.5 7 VAL B CA 1
ATOM 1343 C C . VAL B 1 7 ? 22.5 -17.328 -3.582 1 42.5 7 VAL B C 1
ATOM 1345 O O . VAL B 1 7 ? 22.578 -17.734 -2.42 1 42.5 7 VAL B O 1
ATOM 1348 N N . PHE B 1 8 ? 23.062 -16.359 -4.078 1 41.72 8 PHE B N 1
ATOM 1349 C CA . PHE B 1 8 ? 23.828 -15.547 -3.141 1 41.72 8 PHE B CA 1
ATOM 1350 C C . PHE B 1 8 ? 22.906 -14.922 -2.1 1 41.72 8 PHE B C 1
ATOM 1352 O O . PHE B 1 8 ? 23.312 -14.688 -0.96 1 41.72 8 PHE B O 1
ATOM 1359 N N . LEU B 1 9 ? 21.672 -14.641 -2.439 1 51.5 9 LEU B N 1
ATOM 1360 C CA . LEU B 1 9 ? 20.719 -14.125 -1.465 1 51.5 9 LEU B CA 1
ATOM 1361 C C . LEU B 1 9 ? 20.312 -15.211 -0.468 1 51.5 9 LEU B C 1
ATOM 1363 O O . LEU B 1 9 ? 19.734 -14.906 0.577 1 51.5 9 LEU B O 1
ATOM 1367 N N . CYS B 1 10 ? 20.734 -16.469 -0.817 1 52.44 10 CYS B N 1
ATOM 1368 C CA . CYS B 1 10 ? 20.375 -17.594 0.036 1 52.44 10 CYS B CA 1
ATOM 1369 C C . CYS B 1 10 ? 21.219 -17.609 1.309 1 52.44 10 CYS B C 1
ATOM 1371 O O . CYS B 1 10 ? 20.906 -18.328 2.258 1 52.44 10 CYS B O 1
ATOM 1373 N N . HIS B 1 11 ? 22.297 -16.875 1.256 1 63.22 11 HIS B N 1
ATOM 1374 C CA . HIS B 1 11 ? 22.969 -16.766 2.551 1 63.22 11 HIS B CA 1
ATOM 1375 C C . HIS B 1 11 ? 22.234 -15.789 3.465 1 63.22 11 HIS B C 1
ATOM 1377 O O . HIS B 1 11 ? 21.953 -14.656 3.07 1 63.22 11 HIS B O 1
ATOM 1383 N N . PRO B 1 12 ? 21.797 -16.281 4.605 1 70.88 12 PRO B N 1
ATOM 1384 C CA . PRO B 1 12 ? 21 -15.469 5.52 1 70.88 12 PRO B CA 1
ATOM 1385 C C . PRO B 1 12 ? 21.578 -14.078 5.738 1 70.88 12 PRO B C 1
ATOM 1387 O O . PRO B 1 12 ? 20.828 -13.094 5.809 1 70.88 12 PRO B O 1
ATOM 1390 N N . GLY B 1 13 ? 22.922 -13.992 5.816 1 76.62 13 GLY B N 1
ATOM 1391 C CA . GLY B 1 13 ? 23.547 -12.695 5.996 1 76.62 13 GLY B CA 1
ATOM 1392 C C . GLY B 1 13 ? 23.359 -11.773 4.812 1 76.62 13 GLY B C 1
ATOM 1393 O O . GLY B 1 13 ? 23.062 -10.586 4.984 1 76.62 13 GLY B O 1
ATOM 1394 N N . THR B 1 14 ? 23.453 -12.328 3.713 1 79.69 14 THR B N 1
ATOM 1395 C CA . THR B 1 14 ? 23.312 -11.531 2.496 1 79.69 14 THR B CA 1
ATOM 1396 C C . THR B 1 14 ? 21.859 -11.078 2.312 1 79.69 14 THR B C 1
ATOM 1398 O O . THR B 1 14 ? 21.609 -9.93 1.957 1 79.69 14 THR B O 1
ATOM 1401 N N . PHE B 1 15 ? 21 -12.008 2.67 1 84.12 15 PHE B N 1
ATOM 1402 C CA . PHE B 1 15 ? 19.594 -11.664 2.537 1 84.12 15 PHE B CA 1
ATOM 1403 C C . PHE B 1 15 ? 19.234 -10.492 3.443 1 84.12 15 PHE B C 1
ATOM 1405 O O . PHE B 1 15 ? 18.578 -9.547 3.008 1 84.12 15 PHE B O 1
ATOM 1412 N N . ARG B 1 16 ? 19.781 -10.539 4.66 1 90.56 16 ARG B N 1
ATOM 1413 C CA . ARG B 1 16 ? 19.5 -9.469 5.609 1 90.56 16 ARG B CA 1
ATOM 1414 C C . ARG B 1 16 ? 20.078 -8.141 5.125 1 90.56 16 ARG B C 1
ATOM 1416 O O . ARG B 1 16 ? 19.438 -7.094 5.262 1 90.56 16 ARG B O 1
ATOM 1423 N N . ARG B 1 17 ? 21.172 -8.195 4.562 1 93.69 17 ARG B N 1
ATOM 1424 C CA . ARG B 1 17 ? 21.812 -6.977 4.078 1 93.69 17 ARG B CA 1
ATOM 1425 C C . ARG B 1 17 ? 21.047 -6.387 2.9 1 93.69 17 ARG B C 1
ATOM 1427 O O . ARG B 1 17 ? 20.844 -5.172 2.824 1 93.69 17 ARG B O 1
ATOM 1434 N N . VAL B 1 18 ? 20.594 -7.223 2.033 1 94.12 18 VAL B N 1
ATOM 1435 C CA . VAL B 1 18 ? 19.844 -6.758 0.867 1 94.12 18 VAL B CA 1
ATOM 1436 C C . VAL B 1 18 ? 18.516 -6.145 1.312 1 94.12 18 VAL B C 1
ATOM 1438 O O . VAL B 1 18 ? 18.156 -5.059 0.86 1 94.12 18 VAL B O 1
ATOM 1441 N N . VAL B 1 19 ? 17.891 -6.828 2.236 1 95.44 19 VAL B N 1
ATOM 1442 C CA . VAL B 1 19 ? 16.609 -6.348 2.742 1 95.44 19 VAL B CA 1
ATOM 1443 C C . VAL B 1 19 ? 16.781 -4.984 3.406 1 95.44 19 VAL B C 1
ATOM 1445 O O . VAL B 1 19 ? 16.062 -4.035 3.105 1 95.44 19 VAL B O 1
ATOM 1448 N N . LEU B 1 20 ? 17.781 -4.84 4.238 1 97.12 20 LEU B N 1
ATOM 1449 C CA . LEU B 1 20 ? 18.016 -3.6 4.969 1 97.12 20 LEU B CA 1
ATOM 1450 C C . LEU B 1 20 ? 18.359 -2.463 4.012 1 97.12 20 LEU B C 1
ATOM 1452 O O . LEU B 1 20 ? 17.844 -1.355 4.145 1 97.12 20 LEU B O 1
ATOM 1456 N N . THR B 1 21 ? 19.188 -2.723 3.057 1 97.81 21 THR B N 1
ATOM 1457 C CA . THR B 1 21 ? 19.594 -1.696 2.102 1 97.81 21 THR B CA 1
ATOM 1458 C C . THR B 1 21 ? 18.406 -1.245 1.263 1 97.81 21 THR B C 1
ATOM 1460 O O . THR B 1 21 ? 18.234 -0.05 1.016 1 97.81 21 THR B O 1
ATOM 1463 N N . GLN B 1 22 ? 17.594 -2.172 0.875 1 97.94 22 GLN B N 1
ATOM 1464 C CA . GLN B 1 22 ? 16.406 -1.83 0.085 1 97.94 22 GLN B CA 1
ATOM 1465 C C . GLN B 1 22 ? 15.406 -1.021 0.907 1 97.94 22 GLN B C 1
ATOM 1467 O O . GLN B 1 22 ? 14.859 -0.03 0.423 1 97.94 22 GLN B O 1
ATOM 1472 N N . ILE B 1 23 ? 15.219 -1.404 2.107 1 98.56 23 ILE B N 1
ATOM 1473 C CA . ILE B 1 23 ? 14.289 -0.691 2.971 1 98.56 23 ILE B CA 1
ATOM 1474 C C . ILE B 1 23 ? 14.766 0.745 3.174 1 98.56 23 ILE B C 1
ATOM 1476 O O . ILE B 1 23 ? 13.969 1.687 3.09 1 98.56 23 ILE B O 1
ATOM 1480 N N . ILE B 1 24 ? 16.047 0.904 3.447 1 98.06 24 ILE B N 1
ATOM 1481 C CA . ILE B 1 24 ? 16.609 2.242 3.623 1 98.06 24 ILE B CA 1
ATOM 1482 C C . ILE B 1 24 ? 16.422 3.049 2.34 1 98.06 24 ILE B C 1
ATOM 1484 O O . ILE B 1 24 ? 16 4.207 2.383 1 98.06 24 ILE B O 1
ATOM 1488 N N . PHE B 1 25 ? 16.75 2.428 1.254 1 98.62 25 PHE B N 1
ATOM 1489 C CA . PHE B 1 25 ? 16.578 3.078 -0.04 1 98.62 25 PHE B CA 1
ATOM 1490 C C . PHE B 1 25 ? 15.117 3.486 -0.252 1 98.62 25 PHE B C 1
ATOM 1492 O O . PHE B 1 25 ? 14.844 4.59 -0.729 1 98.62 25 PHE B O 1
ATOM 1499 N N . TYR B 1 26 ? 14.133 2.623 0.075 1 98.81 26 TYR B N 1
ATOM 1500 C CA . TYR B 1 26 ? 12.719 2.918 -0.091 1 98.81 26 TYR B CA 1
ATOM 1501 C C . TYR B 1 26 ? 12.312 4.125 0.747 1 98.81 26 TYR B C 1
ATOM 1503 O O . TYR B 1 26 ? 11.562 4.988 0.281 1 98.81 26 TYR B O 1
ATOM 1511 N N . PHE B 1 27 ? 12.789 4.184 1.981 1 98.69 27 PHE B N 1
ATOM 1512 C CA . PHE B 1 27 ? 12.469 5.328 2.826 1 98.69 27 PHE B CA 1
ATOM 1513 C C . PHE B 1 27 ? 13 6.617 2.215 1 98.69 27 PHE B C 1
ATOM 1515 O O . PHE B 1 27 ? 12.305 7.637 2.199 1 98.69 27 PHE B O 1
ATOM 1522 N N . ILE B 1 28 ? 14.195 6.59 1.729 1 98.25 28 ILE B N 1
ATOM 1523 C CA . ILE B 1 28 ? 14.82 7.789 1.178 1 98.25 28 ILE B CA 1
ATOM 1524 C C . ILE B 1 28 ? 14.07 8.219 -0.083 1 98.25 28 ILE B C 1
ATOM 1526 O O . ILE B 1 28 ? 13.734 9.398 -0.239 1 98.25 28 ILE B O 1
ATOM 1530 N N . LEU B 1 29 ? 13.812 7.285 -0.94 1 98.69 29 LEU B N 1
ATOM 1531 C CA . LEU B 1 29 ? 13.148 7.609 -2.195 1 98.69 29 LEU B CA 1
ATOM 1532 C C . LEU B 1 29 ? 11.719 8.078 -1.941 1 98.69 29 LEU B C 1
ATOM 1534 O O . LEU B 1 29 ? 11.273 9.078 -2.523 1 98.69 29 LEU B O 1
ATOM 1538 N N . GLU B 1 30 ? 10.969 7.305 -1.183 1 98.69 30 GLU B N 1
ATOM 1539 C CA . GLU B 1 30 ? 9.609 7.707 -0.846 1 98.69 30 GLU B CA 1
ATOM 1540 C C . GLU B 1 30 ? 9.578 9.102 -0.238 1 98.69 30 GLU B C 1
ATOM 1542 O O . GLU B 1 30 ? 8.734 9.93 -0.596 1 98.69 30 GLU B O 1
ATOM 1547 N N . ASP B 1 31 ? 10.484 9.375 0.663 1 98.62 31 ASP B N 1
ATOM 1548 C CA . ASP B 1 31 ? 10.555 10.68 1.312 1 98.62 31 ASP B CA 1
ATOM 1549 C C . ASP B 1 31 ? 10.844 11.781 0.298 1 98.62 31 ASP B C 1
ATOM 1551 O O . ASP B 1 31 ? 10.266 12.875 0.378 1 98.62 31 ASP B O 1
ATOM 1555 N N . PHE B 1 32 ? 11.711 11.516 -0.627 1 98.5 32 PHE B N 1
ATOM 1556 C CA . PHE B 1 32 ? 12.055 12.469 -1.674 1 98.5 32 PHE B CA 1
ATOM 1557 C C . PHE B 1 32 ? 10.852 12.758 -2.562 1 98.5 32 PHE B C 1
ATOM 1559 O O . PHE B 1 32 ? 10.508 13.914 -2.791 1 98.5 32 PHE B O 1
ATOM 1566 N N . VAL B 1 33 ? 10.195 11.734 -3.047 1 98.56 33 VAL B N 1
ATOM 1567 C CA . VAL B 1 33 ? 9.031 11.875 -3.912 1 98.56 33 VAL B CA 1
ATOM 1568 C C . VAL B 1 33 ? 7.902 12.57 -3.15 1 98.56 33 VAL B C 1
ATOM 1570 O O . VAL B 1 33 ? 7.242 13.469 -3.688 1 98.56 33 VAL B O 1
ATOM 1573 N N . PHE B 1 34 ? 7.707 12.172 -1.929 1 98.56 34 PHE B N 1
ATOM 1574 C CA . PHE B 1 34 ? 6.645 12.75 -1.113 1 98.56 34 PHE B CA 1
ATOM 1575 C C . PHE B 1 34 ? 6.902 14.227 -0.854 1 98.56 34 PHE B C 1
ATOM 1577 O O . PHE B 1 34 ? 5.988 15.047 -0.935 1 98.56 34 PHE B O 1
ATOM 1584 N N . TYR B 1 35 ? 8.117 14.586 -0.528 1 97.88 35 TYR B N 1
ATOM 1585 C CA . TYR B 1 35 ? 8.469 15.977 -0.263 1 97.88 35 TYR B CA 1
ATOM 1586 C C . TYR B 1 35 ? 8.055 16.875 -1.422 1 97.88 35 TYR B C 1
ATOM 1588 O O . TYR B 1 35 ? 7.32 17.844 -1.229 1 97.88 35 TYR B O 1
ATOM 1596 N N . TRP B 1 36 ? 8.508 16.516 -2.572 1 98 36 TRP B N 1
ATOM 1597 C CA . TRP B 1 36 ? 8.234 17.375 -3.727 1 98 36 TRP B CA 1
ATOM 1598 C C . TRP B 1 36 ? 6.758 17.328 -4.102 1 98 36 TRP B C 1
ATOM 1600 O O . TRP B 1 36 ? 6.16 18.344 -4.43 1 98 36 TRP B O 1
ATOM 1610 N N . GLY B 1 37 ? 6.145 16.141 -4.074 1 97.81 37 GLY B N 1
ATOM 1611 C CA . GLY B 1 37 ? 4.715 16.047 -4.332 1 97.81 37 GLY B CA 1
ATOM 1612 C C . GLY B 1 37 ? 3.875 16.828 -3.336 1 97.81 37 GLY B C 1
ATOM 1613 O O . GLY B 1 37 ? 2.906 17.484 -3.715 1 97.81 37 GLY B O 1
ATOM 1614 N N . HIS B 1 38 ? 4.234 16.719 -2.08 1 96.88 38 HIS B N 1
ATOM 1615 C CA . HIS B 1 38 ? 3.535 17.453 -1.023 1 96.88 38 HIS B CA 1
ATOM 1616 C C . HIS B 1 38 ? 3.656 18.953 -1.218 1 96.88 38 HIS B C 1
ATOM 1618 O O . HIS B 1 38 ? 2.672 19.688 -1.075 1 96.88 38 HIS B O 1
ATOM 1624 N N . ARG B 1 39 ? 4.852 19.438 -1.625 1 95.31 39 ARG B N 1
ATOM 1625 C CA . ARG B 1 39 ? 5.031 20.859 -1.946 1 95.31 39 ARG B CA 1
ATOM 1626 C C . ARG B 1 39 ? 4.121 21.266 -3.098 1 95.31 39 ARG B C 1
ATOM 1628 O O . ARG B 1 39 ? 3.527 22.344 -3.066 1 95.31 39 ARG B O 1
ATOM 1635 N N . ILE B 1 40 ? 4 20.453 -4.105 1 96.5 40 ILE B N 1
ATOM 1636 C CA . ILE B 1 40 ? 3.119 20.719 -5.23 1 96.5 40 ILE B CA 1
ATOM 1637 C C . ILE B 1 40 ? 1.669 20.781 -4.754 1 96.5 40 ILE B C 1
ATOM 1639 O O . ILE B 1 40 ? 0.892 21.625 -5.195 1 96.5 40 ILE B O 1
ATOM 1643 N N . LEU B 1 41 ? 1.29 19.938 -3.82 1 95.81 41 LEU B N 1
ATOM 1644 C CA . LEU B 1 41 ? -0.061 19.906 -3.271 1 95.81 41 LEU B CA 1
ATOM 1645 C C . LEU B 1 41 ? -0.356 21.203 -2.508 1 95.81 41 LEU B C 1
ATOM 1647 O O . LEU B 1 41 ? -1.52 21.547 -2.297 1 95.81 41 LEU B O 1
ATOM 1651 N N . HIS B 1 42 ? 0.685 21.891 -2.1 1 95.44 42 HIS B N 1
ATOM 1652 C CA . HIS B 1 42 ? 0.507 23.125 -1.346 1 95.44 42 HIS B CA 1
ATOM 1653 C C . HIS B 1 42 ? 0.518 24.344 -2.268 1 95.44 42 HIS B C 1
ATOM 1655 O O . HIS B 1 42 ? 0.516 25.484 -1.799 1 95.44 42 HIS B O 1
ATOM 1661 N N . THR B 1 43 ? 0.577 24.125 -3.59 1 94.62 43 THR B N 1
ATOM 1662 C CA . THR B 1 43 ? 0.302 25.234 -4.496 1 94.62 43 THR B CA 1
ATOM 1663 C C . THR B 1 43 ? -1.158 25.656 -4.395 1 94.62 43 THR B C 1
ATOM 1665 O O . THR B 1 43 ? -2.021 24.859 -4.016 1 94.62 43 THR B O 1
ATOM 1668 N N . LYS B 1 44 ? -1.455 26.875 -4.785 1 93.25 44 LYS B N 1
ATOM 1669 C CA . LYS B 1 44 ? -2.74 27.516 -4.512 1 93.25 44 LYS B CA 1
ATOM 1670 C C . LYS B 1 44 ? -3.898 26.641 -4.996 1 93.25 44 LYS B C 1
ATOM 1672 O O . LYS B 1 44 ? -4.789 26.297 -4.215 1 93.25 44 LYS B O 1
ATOM 1677 N N . TRP B 1 45 ? -3.963 26.297 -6.211 1 96.06 45 TRP B N 1
ATOM 1678 C CA . TRP B 1 45 ? -5.082 25.547 -6.777 1 96.06 45 TRP B CA 1
ATOM 1679 C C . TRP B 1 45 ? -5.172 24.141 -6.18 1 96.06 45 TRP B C 1
ATOM 1681 O O . TRP B 1 45 ? -6.25 23.703 -5.777 1 96.06 45 TRP B O 1
ATOM 1691 N N . LEU B 1 46 ? -4.09 23.438 -6.055 1 96.06 46 LEU B N 1
ATOM 1692 C CA . LEU B 1 46 ? -4.102 22.062 -5.555 1 96.06 46 LEU B CA 1
ATOM 1693 C C . LEU B 1 46 ? -4.387 22.031 -4.059 1 96.06 46 LEU B C 1
ATOM 1695 O O . LEU B 1 46 ? -5.02 21.094 -3.562 1 96.06 46 LEU B O 1
ATOM 1699 N N . TYR B 1 47 ? -3.865 22.953 -3.42 1 94.44 47 TYR B N 1
ATOM 1700 C CA . TYR B 1 47 ? -4.211 23.016 -2.006 1 94.44 47 TYR B CA 1
ATOM 1701 C C . TYR B 1 47 ? -5.715 23.203 -1.819 1 94.44 47 TYR B C 1
ATOM 1703 O O . TYR B 1 47 ? -6.355 22.422 -1.113 1 94.44 47 TYR B O 1
ATOM 1711 N N . LYS B 1 48 ? -6.273 24.172 -2.49 1 93.56 48 LYS B N 1
ATOM 1712 C CA . LYS B 1 48 ? -7.676 24.531 -2.32 1 93.56 48 LYS B CA 1
ATOM 1713 C C . LYS B 1 48 ? -8.594 23.375 -2.703 1 93.56 48 LYS B C 1
ATOM 1715 O O . LYS B 1 48 ? -9.602 23.125 -2.037 1 93.56 48 LYS B O 1
ATOM 1720 N N . HIS B 1 49 ? -8.234 22.625 -3.691 1 95.5 49 HIS B N 1
ATOM 1721 C CA . HIS B 1 49 ? -9.188 21.688 -4.258 1 95.5 49 HIS B CA 1
ATOM 1722 C C . HIS B 1 49 ? -8.859 20.25 -3.846 1 95.5 49 HIS B C 1
ATOM 1724 O O . HIS B 1 49 ? -9.688 19.344 -4.004 1 95.5 49 HIS B O 1
ATOM 1730 N N . VAL B 1 50 ? -7.691 20.078 -3.309 1 95.25 50 VAL B N 1
ATOM 1731 C CA . VAL B 1 50 ? -7.281 18.719 -3.01 1 95.25 50 VAL B CA 1
ATOM 1732 C C . VAL B 1 50 ? -6.758 18.625 -1.579 1 95.25 50 VAL B C 1
ATOM 1734 O O . VAL B 1 50 ? -7.414 18.078 -0.7 1 95.25 50 VAL B O 1
ATOM 1737 N N . HIS B 1 51 ? -5.66 19.297 -1.252 1 94.12 51 HIS B N 1
ATOM 1738 C CA . HIS B 1 51 ? -4.902 19.078 -0.024 1 94.12 51 HIS B CA 1
ATOM 1739 C C . HIS B 1 51 ? -5.617 19.672 1.179 1 94.12 51 HIS B C 1
ATOM 1741 O O . HIS B 1 51 ? -5.379 19.266 2.318 1 94.12 51 HIS B O 1
ATOM 1747 N N . SER B 1 52 ? -6.555 20.594 0.928 1 91 52 SER B N 1
ATOM 1748 C CA . SER B 1 52 ? -7.27 21.234 2.023 1 91 52 SER B CA 1
ATOM 1749 C C . SER B 1 52 ? -8.125 20.234 2.789 1 91 52 SER B C 1
ATOM 1751 O O . SER B 1 52 ? -8.336 20.391 3.996 1 91 52 SER B O 1
ATOM 1753 N N . VAL B 1 53 ? -8.656 19.234 2.15 1 89.31 53 VAL B N 1
ATOM 1754 C CA . VAL B 1 53 ? -9.438 18.203 2.809 1 89.31 53 VAL B CA 1
ATOM 1755 C C . VAL B 1 53 ? -8.625 17.578 3.943 1 89.31 53 VAL B C 1
ATOM 1757 O O . VAL B 1 53 ? -9.117 17.438 5.062 1 89.31 53 VAL B O 1
ATOM 1760 N N . HIS B 1 54 ? -7.379 17.266 3.668 1 90 54 HIS B N 1
ATOM 1761 C CA . HIS B 1 54 ? -6.484 16.672 4.66 1 90 54 HIS B CA 1
ATOM 1762 C C . HIS B 1 54 ? -6.191 17.656 5.785 1 90 54 HIS B C 1
ATOM 1764 O O . HIS B 1 54 ? -6.23 17.297 6.965 1 90 54 HIS B O 1
ATOM 1770 N N . HIS B 1 55 ? -5.961 18.891 5.445 1 89.81 55 HIS B N 1
ATOM 1771 C CA . HIS B 1 55 ? -5.617 19.906 6.434 1 89.81 55 HIS B CA 1
ATOM 1772 C C . HIS B 1 55 ? -6.82 20.281 7.297 1 89.81 55 HIS B C 1
ATOM 1774 O O . HIS B 1 55 ? -6.668 20.625 8.469 1 89.81 55 HIS B O 1
ATOM 1780 N N . GLU B 1 56 ? -7.953 20.219 6.719 1 84.5 56 GLU B N 1
ATOM 1781 C CA . GLU B 1 56 ? -9.172 20.547 7.449 1 84.5 56 GLU B CA 1
ATOM 1782 C C . GLU B 1 56 ? -9.484 19.5 8.508 1 84.5 56 GLU B C 1
ATOM 1784 O O . GLU B 1 56 ? -9.984 19.828 9.586 1 84.5 56 GLU B O 1
ATOM 1789 N N . TYR B 1 57 ? -9.25 18.312 8.102 1 76.5 57 TYR B N 1
ATOM 1790 C CA . TYR B 1 57 ? -9.664 17.219 8.977 1 76.5 57 TYR B CA 1
ATOM 1791 C C . TYR B 1 57 ? -8.492 16.719 9.812 1 76.5 57 TYR B C 1
ATOM 1793 O O . TYR B 1 57 ? -8.672 15.906 10.727 1 76.5 57 TYR B O 1
ATOM 1801 N N . ALA B 1 58 ? -7.336 17.109 9.391 1 64.12 58 ALA B N 1
ATOM 1802 C CA . ALA B 1 58 ? -6.188 16.688 10.188 1 64.12 58 ALA B CA 1
ATOM 1803 C C . ALA B 1 58 ? -6.137 17.438 11.516 1 64.12 58 ALA B C 1
ATOM 1805 O O . ALA B 1 58 ? -6.113 18.672 11.539 1 64.12 58 ALA B O 1
ATOM 1806 N N . THR B 1 59 ? -7.02 17.906 12.117 1 54.22 59 THR B N 1
ATOM 1807 C CA . THR B 1 59 ? -6.762 18.781 13.258 1 54.22 59 THR B CA 1
ATOM 1808 C C . THR B 1 59 ? -5.793 18.125 14.234 1 54.22 59 THR B C 1
ATOM 1810 O O . THR B 1 59 ? -5.641 16.906 14.242 1 54.22 59 THR B O 1
ATOM 1813 N N . PRO B 1 60 ? -5.18 18.969 15.266 1 51.16 60 PRO B N 1
ATOM 1814 C CA . PRO B 1 60 ? -4.539 18.25 16.375 1 51.16 60 PRO B CA 1
ATOM 1815 C C . PRO B 1 60 ? -5.383 17.094 16.891 1 51.16 60 PRO B C 1
ATOM 1817 O O . PRO B 1 60 ? -5.145 16.594 18 1 51.16 60 PRO B O 1
ATOM 1820 N N . PHE B 1 61 ? -6.582 16.812 16.203 1 52.56 61 PHE B N 1
ATOM 1821 C CA . PHE B 1 61 ? -7.582 16.109 17 1 52.56 61 PHE B CA 1
ATOM 1822 C C . PHE B 1 61 ? -7.344 14.602 16.953 1 52.56 61 PHE B C 1
ATOM 1824 O O . PHE B 1 61 ? -8.219 13.82 17.328 1 52.56 61 PHE B O 1
ATOM 1831 N N . GLY B 1 62 ? -6.27 14.25 16.656 1 57.31 62 GLY B N 1
ATOM 1832 C CA . GLY B 1 62 ? -6.012 12.828 16.781 1 57.31 62 GLY B CA 1
ATOM 1833 C C . GLY B 1 62 ? -6.551 12.016 15.617 1 57.31 62 GLY B C 1
ATOM 1834 O O . GLY B 1 62 ? -6.91 12.57 14.578 1 57.31 62 GLY B O 1
ATOM 1835 N N . LEU B 1 63 ? -6.531 10.797 15.594 1 61.06 63 LEU B N 1
ATOM 1836 C CA . LEU B 1 63 ? -6.852 9.789 14.594 1 61.06 63 LEU B CA 1
ATOM 1837 C C . LEU B 1 63 ? -8.32 9.875 14.188 1 61.06 63 LEU B C 1
ATOM 1839 O O . LEU B 1 63 ? -8.727 9.289 13.18 1 61.06 63 LEU B O 1
ATOM 1843 N N . THR B 1 64 ? -9.055 10.742 14.75 1 61.84 64 THR B N 1
ATOM 1844 C CA . THR B 1 64 ? -10.5 10.602 14.609 1 61.84 64 THR B CA 1
ATOM 1845 C C . THR B 1 64 ? -11 11.391 13.406 1 61.84 64 THR B C 1
ATOM 1847 O O . THR B 1 64 ? -12.109 11.164 12.922 1 61.84 64 THR B O 1
ATOM 1850 N N . SER B 1 65 ? -10.203 12.172 12.852 1 65.5 65 SER B N 1
ATOM 1851 C CA . SER B 1 65 ? -10.781 12.977 11.781 1 65.5 65 SER B CA 1
ATOM 1852 C C . SER B 1 65 ? -9.828 13.102 10.602 1 65.5 65 SER B C 1
ATOM 1854 O O . SER B 1 65 ? -9.781 14.141 9.945 1 65.5 65 SER B O 1
ATOM 1856 N N . GLU B 1 66 ? -9.242 12.039 10.25 1 83.5 66 GLU B N 1
ATOM 1857 C CA . GLU B 1 66 ? -8.266 12.156 9.164 1 83.5 66 GLU B CA 1
ATOM 1858 C C . GLU B 1 66 ? -8.82 11.594 7.859 1 83.5 66 GLU B C 1
ATOM 1860 O O . GLU B 1 66 ? -9.109 10.398 7.758 1 83.5 66 GLU B O 1
ATOM 1865 N N . TYR B 1 67 ? -9.039 12.508 6.898 1 88.69 67 TYR B N 1
ATOM 1866 C CA . TYR B 1 67 ? -9.477 12.172 5.547 1 88.69 67 TYR B CA 1
ATOM 1867 C C . TYR B 1 67 ? -8.516 12.727 4.508 1 88.69 67 TYR B C 1
ATOM 1869 O O . TYR B 1 67 ? -7.84 13.734 4.746 1 88.69 67 TYR B O 1
ATOM 1877 N N . ALA B 1 68 ? -8.539 12.023 3.477 1 90.75 68 ALA B N 1
ATOM 1878 C CA . ALA B 1 68 ? -7.746 12.508 2.35 1 90.75 68 ALA B CA 1
ATOM 1879 C C . ALA B 1 68 ? -8.555 12.477 1.056 1 90.75 68 ALA B C 1
ATOM 1881 O O . ALA B 1 68 ? -9.375 11.578 0.854 1 90.75 68 ALA B O 1
ATOM 1882 N N . HIS B 1 69 ? -8.359 13.5 0.2 1 95.06 69 HIS B N 1
ATOM 1883 C CA . HIS B 1 69 ? -8.93 13.484 -1.145 1 95.06 69 HIS B CA 1
ATOM 1884 C C . HIS B 1 69 ? -8.453 12.273 -1.933 1 95.06 69 HIS B C 1
ATOM 1886 O O . HIS B 1 69 ? -7.305 11.844 -1.797 1 95.06 69 HIS B O 1
ATOM 1892 N N . PRO B 1 70 ? -9.266 11.742 -2.873 1 96.31 70 PRO B N 1
ATOM 1893 C CA . PRO B 1 70 ? -8.891 10.586 -3.693 1 96.31 70 PRO B CA 1
ATOM 1894 C C . PRO B 1 70 ? -7.578 10.789 -4.441 1 96.31 70 PRO B C 1
ATOM 1896 O O . PRO B 1 70 ? -6.766 9.867 -4.527 1 96.31 70 PRO B O 1
ATOM 1899 N N . ALA B 1 71 ? -7.387 11.922 -4.945 1 96.81 71 ALA B N 1
ATOM 1900 C CA . ALA B 1 71 ? -6.148 12.203 -5.664 1 96.81 71 ALA B CA 1
ATOM 1901 C C . ALA B 1 71 ? -4.938 12.062 -4.746 1 96.81 71 ALA B C 1
ATOM 1903 O O . ALA B 1 71 ? -3.867 11.633 -5.18 1 96.81 71 ALA B O 1
ATOM 1904 N N . GLU B 1 72 ? -5.09 12.375 -3.512 1 96.38 72 GLU B N 1
ATOM 1905 C CA . GLU B 1 72 ? -3.998 12.25 -2.549 1 96.38 72 GLU B CA 1
ATOM 1906 C C . GLU B 1 72 ? -3.727 10.789 -2.205 1 96.38 72 GLU B C 1
ATOM 1908 O O . GLU B 1 72 ? -2.578 10.398 -1.979 1 96.38 72 GLU B O 1
ATOM 1913 N N . ILE B 1 73 ? -4.789 10.008 -2.186 1 96.69 73 ILE B N 1
ATOM 1914 C CA . ILE B 1 73 ? -4.633 8.586 -1.922 1 96.69 73 ILE B CA 1
ATOM 1915 C C . ILE B 1 73 ? -3.861 7.93 -3.066 1 96.69 73 ILE B C 1
ATOM 1917 O O . ILE B 1 73 ? -2.969 7.109 -2.832 1 96.69 73 ILE B O 1
ATOM 1921 N N . LEU B 1 74 ? -4.156 8.336 -4.309 1 97.31 74 LEU B N 1
ATOM 1922 C CA . LEU B 1 74 ? -3.414 7.832 -5.457 1 97.31 74 LEU B CA 1
ATOM 1923 C C . LEU B 1 74 ? -1.952 8.258 -5.391 1 97.31 74 LEU B C 1
ATOM 1925 O O . LEU B 1 74 ? -1.055 7.461 -5.68 1 97.31 74 LEU B O 1
ATOM 1929 N N . PHE B 1 75 ? -1.707 9.5 -4.996 1 97.62 75 PHE B N 1
ATOM 1930 C CA . PHE B 1 75 ? -0.348 10.008 -4.848 1 97.62 75 PHE B CA 1
ATOM 1931 C C . PHE B 1 75 ? 0.406 9.234 -3.771 1 97.62 75 PHE B C 1
ATOM 1933 O O . PHE B 1 75 ? 1.55 8.828 -3.98 1 97.62 75 PHE B O 1
ATOM 1940 N N . LEU B 1 76 ? -0.235 9.055 -2.611 1 96.69 76 LEU B N 1
ATOM 1941 C CA . LEU B 1 76 ? 0.379 8.305 -1.521 1 96.69 76 LEU B CA 1
ATOM 1942 C C . LEU B 1 76 ? 0.745 6.895 -1.971 1 96.69 76 LEU B C 1
ATOM 1944 O O . LEU B 1 76 ? 1.853 6.422 -1.706 1 96.69 76 LEU B O 1
ATOM 1948 N N . GLY B 1 77 ? -0.202 6.219 -2.637 1 96.62 77 GLY B N 1
ATOM 1949 C CA . GLY B 1 77 ? 0.078 4.887 -3.154 1 96.62 77 GLY B CA 1
ATOM 1950 C C . GLY B 1 77 ? 1.256 4.855 -4.109 1 96.62 77 GLY B C 1
ATOM 1951 O O . GLY B 1 77 ? 2.104 3.963 -4.027 1 96.62 77 GLY B O 1
ATOM 1952 N N . PHE B 1 78 ? 1.307 5.836 -5 1 97.31 78 PHE B N 1
ATOM 1953 C CA . PHE B 1 78 ? 2.389 5.914 -5.973 1 97.31 78 PHE B CA 1
ATOM 1954 C C . PHE B 1 78 ? 3.73 6.109 -5.277 1 97.31 78 PHE B C 1
ATOM 1956 O O . PHE B 1 78 ? 4.695 5.402 -5.566 1 97.31 78 PHE B O 1
ATOM 1963 N N . ALA B 1 79 ? 3.803 7.051 -4.387 1 97.81 79 ALA B N 1
ATOM 1964 C CA . ALA B 1 79 ? 5.051 7.316 -3.676 1 97.81 79 ALA B CA 1
ATOM 1965 C C . ALA B 1 79 ? 5.523 6.082 -2.918 1 97.81 79 ALA B C 1
ATOM 1967 O O . ALA B 1 79 ? 6.727 5.812 -2.844 1 97.81 79 ALA B O 1
ATOM 1968 N N . THR B 1 80 ? 4.605 5.312 -2.361 1 98.38 80 THR B N 1
ATOM 1969 C CA . THR B 1 80 ? 4.922 4.145 -1.548 1 98.38 80 THR B CA 1
ATOM 1970 C C . THR B 1 80 ? 5.449 3.006 -2.418 1 98.38 80 THR B C 1
ATOM 1972 O O . THR B 1 80 ? 6.402 2.318 -2.039 1 98.38 80 THR B O 1
ATOM 1975 N N . ILE B 1 81 ? 4.883 2.893 -3.6 1 98.5 81 ILE B N 1
ATOM 1976 C CA . ILE B 1 81 ? 5.156 1.691 -4.383 1 98.5 81 ILE B CA 1
ATOM 1977 C C . ILE B 1 81 ? 6.355 1.933 -5.297 1 98.5 81 ILE B C 1
ATOM 1979 O O . ILE B 1 81 ? 6.969 0.984 -5.789 1 98.5 81 ILE B O 1
ATOM 1983 N N . LEU B 1 82 ? 6.766 3.129 -5.57 1 98.31 82 LEU B N 1
ATOM 1984 C CA . LEU B 1 82 ? 7.816 3.459 -6.527 1 98.31 82 LEU B CA 1
ATOM 1985 C C . LEU B 1 82 ? 9.125 2.775 -6.152 1 98.31 82 LEU B C 1
ATOM 1987 O O . LEU B 1 82 ? 9.805 2.215 -7.016 1 98.31 82 LEU B O 1
ATOM 1991 N N . GLY B 1 83 ? 9.539 2.783 -4.926 1 98.31 83 GLY B N 1
ATOM 1992 C CA . GLY B 1 83 ? 10.766 2.133 -4.492 1 98.31 83 GLY B CA 1
ATOM 1993 C C . GLY B 1 83 ? 10.812 0.657 -4.84 1 98.31 83 GLY B C 1
ATOM 1994 O O . GLY B 1 83 ? 11.68 0.221 -5.602 1 98.31 83 GLY B O 1
ATOM 1995 N N . PRO B 1 84 ? 9.859 -0.076 -4.328 1 98.19 84 PRO B N 1
ATOM 1996 C CA . PRO B 1 84 ? 9.805 -1.497 -4.676 1 98.19 84 PRO B CA 1
ATOM 1997 C C . PRO B 1 84 ? 9.711 -1.731 -6.184 1 98.19 84 PRO B C 1
ATOM 1999 O O . PRO B 1 84 ? 10.289 -2.689 -6.699 1 98.19 84 PRO B O 1
ATOM 2002 N N . ALA B 1 85 ? 9.008 -0.853 -6.906 1 97.5 85 ALA B N 1
ATOM 2003 C CA . ALA B 1 85 ? 8.875 -1.031 -8.352 1 97.5 85 ALA B CA 1
ATOM 2004 C C . ALA B 1 85 ? 10.219 -0.868 -9.055 1 97.5 85 ALA B C 1
ATOM 2006 O O . ALA B 1 85 ? 10.477 -1.511 -10.07 1 97.5 85 ALA B O 1
ATOM 2007 N N . VAL B 1 86 ? 11.039 -0.072 -8.516 1 97.25 86 VAL B N 1
ATOM 2008 C CA . VAL B 1 86 ? 12.344 0.196 -9.117 1 97.25 86 VAL B CA 1
ATOM 2009 C C . VAL B 1 86 ? 13.273 -0.986 -8.867 1 97.25 86 VAL B C 1
ATOM 2011 O O . VAL B 1 86 ? 14.094 -1.326 -9.727 1 97.25 86 VAL B O 1
ATOM 2014 N N . THR B 1 87 ? 13.141 -1.697 -7.789 1 95.38 87 THR B N 1
ATOM 2015 C CA . THR B 1 87 ? 14.141 -2.689 -7.41 1 95.38 87 THR B CA 1
ATOM 2016 C C . THR B 1 87 ? 13.641 -4.102 -7.707 1 95.38 87 THR B C 1
ATOM 2018 O O . THR B 1 87 ? 14.438 -5.035 -7.816 1 95.38 87 THR B O 1
ATOM 2021 N N . GLY B 1 88 ? 12.273 -4.316 -7.781 1 93.19 88 GLY B N 1
ATOM 2022 C CA . GLY B 1 88 ? 11.75 -5.664 -7.941 1 93.19 88 GLY B CA 1
ATOM 2023 C C . GLY B 1 88 ? 12.203 -6.609 -6.844 1 93.19 88 GLY B C 1
ATOM 2024 O O . GLY B 1 88 ? 12.789 -7.656 -7.121 1 93.19 88 GLY B O 1
ATOM 2025 N N . PRO B 1 89 ? 11.812 -6.316 -5.637 1 94 89 PRO B N 1
ATOM 2026 C CA . PRO B 1 89 ? 12.367 -7.055 -4.504 1 94 89 PRO B CA 1
ATOM 2027 C C . PRO B 1 89 ? 11.656 -8.391 -4.27 1 94 89 PRO B C 1
ATOM 2029 O O . PRO B 1 89 ? 10.617 -8.656 -4.879 1 94 89 PRO B O 1
ATOM 2032 N N . HIS B 1 90 ? 12.375 -9.172 -3.396 1 91.62 90 HIS B N 1
ATOM 2033 C CA . HIS B 1 90 ? 11.672 -10.297 -2.795 1 91.62 90 HIS B CA 1
ATOM 2034 C C . HIS B 1 90 ? 10.375 -9.852 -2.125 1 91.62 90 HIS B C 1
ATOM 2036 O O . HIS B 1 90 ? 10.305 -8.75 -1.574 1 91.62 90 HIS B O 1
ATOM 2042 N N . LEU B 1 91 ? 9.391 -10.703 -2.107 1 90.25 91 LEU B N 1
ATOM 2043 C CA . LEU B 1 91 ? 8.078 -10.359 -1.571 1 90.25 91 LEU B CA 1
ATOM 2044 C C . LEU B 1 91 ? 8.164 -10.047 -0.081 1 90.25 91 LEU B C 1
ATOM 2046 O O . LEU B 1 91 ? 7.422 -9.203 0.424 1 90.25 91 LEU B O 1
ATOM 2050 N N . ILE B 1 92 ? 9.008 -10.68 0.629 1 91.88 92 ILE B N 1
ATOM 2051 C CA . ILE B 1 92 ? 9.148 -10.414 2.057 1 91.88 92 ILE B CA 1
ATOM 2052 C C . ILE B 1 92 ? 9.57 -8.961 2.27 1 91.88 92 ILE B C 1
ATOM 2054 O O . ILE B 1 92 ? 9.109 -8.305 3.207 1 91.88 92 ILE B O 1
ATOM 2058 N N . THR B 1 93 ? 10.461 -8.453 1.409 1 95.56 93 THR B N 1
ATOM 2059 C CA . THR B 1 93 ? 10.875 -7.059 1.495 1 95.56 93 THR B CA 1
ATOM 2060 C C . THR B 1 93 ? 9.703 -6.125 1.209 1 95.56 93 THR B C 1
ATOM 2062 O O . THR B 1 93 ? 9.523 -5.117 1.896 1 95.56 93 THR B O 1
ATOM 2065 N N . LEU B 1 94 ? 8.922 -6.496 0.242 1 96.44 94 LEU B N 1
ATOM 2066 C CA . LEU B 1 94 ? 7.75 -5.695 -0.1 1 96.44 94 LEU B CA 1
ATOM 2067 C C . LEU B 1 94 ? 6.762 -5.656 1.06 1 96.44 94 LEU B C 1
ATOM 2069 O O . LEU B 1 94 ? 6.262 -4.59 1.421 1 96.44 94 LEU B O 1
ATOM 2073 N N . TRP B 1 95 ? 6.484 -6.781 1.658 1 95.88 95 TRP B N 1
ATOM 2074 C CA . TRP B 1 95 ? 5.559 -6.848 2.781 1 95.88 95 TRP B CA 1
ATOM 2075 C C . TRP B 1 95 ? 6.078 -6.051 3.969 1 95.88 95 TRP B C 1
ATOM 2077 O O . TRP B 1 95 ? 5.328 -5.312 4.609 1 95.88 95 TRP B O 1
ATOM 2087 N N . LEU B 1 96 ? 7.328 -6.219 4.234 1 97.25 96 LEU B N 1
ATOM 2088 C CA . LEU B 1 96 ? 7.941 -5.469 5.324 1 97.25 96 LEU B CA 1
ATOM 2089 C C . LEU B 1 96 ? 7.844 -3.967 5.07 1 97.25 96 LEU B C 1
ATOM 2091 O O . LEU B 1 96 ? 7.504 -3.199 5.973 1 97.25 96 LEU B O 1
ATOM 2095 N N . TRP B 1 97 ? 8.141 -3.574 3.887 1 98.31 97 TRP B N 1
ATOM 2096 C CA . TRP B 1 97 ? 8.055 -2.17 3.502 1 98.31 97 TRP B CA 1
ATOM 2097 C C . TRP B 1 97 ? 6.641 -1.635 3.721 1 98.31 97 TRP B C 1
ATOM 2099 O O . TRP B 1 97 ? 6.461 -0.556 4.289 1 98.31 97 TRP B O 1
ATOM 2109 N N . MET B 1 98 ? 5.676 -2.355 3.346 1 98.06 98 MET B N 1
ATOM 2110 C CA . MET B 1 98 ? 4.289 -1.918 3.492 1 98.06 98 MET B CA 1
ATOM 2111 C C . MET B 1 98 ? 3.914 -1.789 4.965 1 98.06 98 MET B C 1
ATOM 2113 O O . MET B 1 98 ? 3.252 -0.827 5.359 1 98.06 98 MET B O 1
ATOM 2117 N N . VAL B 1 99 ? 4.352 -2.703 5.758 1 97.88 99 VAL B N 1
ATOM 2118 C CA . VAL B 1 99 ? 4.07 -2.662 7.191 1 97.88 99 VAL B CA 1
ATOM 2119 C C . VAL B 1 99 ? 4.738 -1.437 7.812 1 97.88 99 VAL B C 1
ATOM 2121 O O . VAL B 1 99 ? 4.113 -0.705 8.586 1 97.88 99 VAL B O 1
ATOM 2124 N N . LEU B 1 100 ? 5.945 -1.243 7.449 1 98.06 100 LEU B N 1
ATOM 2125 C CA . LEU B 1 100 ? 6.684 -0.111 8 1 98.06 100 LEU B CA 1
ATOM 2126 C C . LEU B 1 100 ? 6.051 1.209 7.574 1 98.06 100 LEU B C 1
ATOM 2128 O O . LEU B 1 100 ? 5.973 2.15 8.367 1 98.06 100 LEU B O 1
ATOM 2132 N N . ARG B 1 101 ? 5.605 1.229 6.336 1 98.12 101 ARG B N 1
ATOM 2133 C CA . ARG B 1 101 ? 4.977 2.451 5.84 1 98.12 101 ARG B CA 1
ATOM 2134 C C . ARG B 1 101 ? 3.674 2.734 6.578 1 98.12 101 ARG B C 1
ATOM 2136 O O . ARG B 1 101 ? 3.4 3.877 6.953 1 98.12 101 ARG B O 1
ATOM 2143 N N . VAL B 1 102 ? 2.885 1.73 6.82 1 96.88 102 VAL B N 1
ATOM 2144 C CA . VAL B 1 102 ? 1.634 1.896 7.555 1 96.88 102 VAL B CA 1
ATOM 2145 C C . VAL B 1 102 ? 1.928 2.359 8.977 1 96.88 102 VAL B C 1
ATOM 2147 O O . VAL B 1 102 ? 1.317 3.312 9.469 1 96.88 102 VAL B O 1
ATOM 2150 N N . LEU B 1 103 ? 2.879 1.733 9.617 1 96.62 103 LEU B N 1
ATOM 2151 C CA . LEU B 1 103 ? 3.225 2.094 10.984 1 96.62 103 LEU B CA 1
ATOM 2152 C C . LEU B 1 103 ? 3.725 3.533 11.062 1 96.62 103 LEU B C 1
ATOM 2154 O O . LEU B 1 103 ? 3.363 4.273 11.977 1 96.62 103 LEU B O 1
ATOM 2158 N N . GLU B 1 104 ? 4.562 3.865 10.141 1 96.88 104 GLU B N 1
ATOM 2159 C CA . GLU B 1 104 ? 5.094 5.227 10.109 1 96.88 104 GLU B CA 1
ATOM 2160 C C . GLU B 1 104 ? 3.977 6.25 9.922 1 96.88 104 GLU B C 1
ATOM 2162 O O . GLU B 1 104 ? 3.949 7.277 10.602 1 96.88 104 GLU B O 1
ATOM 2167 N N . THR B 1 105 ? 3.039 6.051 9.016 1 95.25 105 THR B N 1
ATOM 2168 C CA . THR B 1 105 ? 1.965 7.004 8.766 1 95.25 105 THR B CA 1
ATOM 2169 C C . THR B 1 105 ? 1.023 7.09 9.961 1 95.25 105 THR B C 1
ATOM 2171 O O . THR B 1 105 ? 0.557 8.172 10.312 1 95.25 105 THR B O 1
ATOM 2174 N N . VAL B 1 106 ? 0.751 5.953 10.594 1 93.19 106 VAL B N 1
ATOM 2175 C CA . VAL B 1 106 ? -0.063 5.949 11.805 1 93.19 106 VAL B CA 1
ATOM 2176 C C . VAL B 1 106 ? 0.623 6.777 12.891 1 93.19 106 VAL B C 1
ATOM 2178 O O . VAL B 1 106 ? -0.013 7.613 13.539 1 93.19 106 VAL B O 1
ATOM 2181 N N . GLU B 1 107 ? 1.863 6.547 13.07 1 93.62 107 GLU B N 1
ATOM 2182 C CA . GLU B 1 107 ? 2.623 7.27 14.086 1 93.62 107 GLU B CA 1
ATOM 2183 C C . GLU B 1 107 ? 2.619 8.773 13.82 1 93.62 107 GLU B C 1
ATOM 2185 O O . GLU B 1 107 ? 2.393 9.57 14.727 1 93.62 107 GLU B O 1
ATOM 2190 N N . ALA B 1 108 ? 2.779 9.164 12.633 1 92.69 108 ALA B N 1
ATOM 2191 C CA . ALA B 1 108 ? 2.854 10.578 12.266 1 92.69 108 ALA B CA 1
ATOM 2192 C C . ALA B 1 108 ? 1.498 11.258 12.438 1 92.69 108 ALA B C 1
ATOM 2194 O O . ALA B 1 108 ? 1.432 12.453 12.734 1 92.69 108 ALA B O 1
ATOM 2195 N N . HIS B 1 109 ? 0.398 10.508 12.305 1 91.81 109 HIS B N 1
ATOM 2196 C CA . HIS B 1 109 ? -0.932 11.109 12.266 1 91.81 109 HIS B CA 1
ATOM 2197 C C . HIS B 1 109 ? -1.674 10.875 13.578 1 91.81 109 HIS B C 1
ATOM 2199 O O . HIS B 1 109 ? -2.854 11.211 13.703 1 91.81 109 HIS B O 1
ATOM 2205 N N . CYS B 1 110 ? -0.985 10.297 14.523 1 89.25 110 CYS B N 1
ATOM 2206 C CA . CYS B 1 110 ? -1.72 9.867 15.711 1 89.25 110 CYS B CA 1
ATOM 2207 C C . CYS B 1 110 ? -1.979 11.039 16.656 1 89.25 110 CYS B C 1
ATOM 2209 O O . CYS B 1 110 ? -2.816 10.945 17.547 1 89.25 110 CYS B O 1
ATOM 2211 N N . GLY B 1 111 ? -1.238 12.164 16.453 1 88 111 GLY B N 1
ATOM 2212 C CA . GLY B 1 111 ? -1.48 13.359 17.25 1 88 111 GLY B CA 1
ATOM 2213 C C . GLY B 1 111 ? -0.831 13.305 18.625 1 88 111 GLY B C 1
ATOM 2214 O O . GLY B 1 111 ? -1.021 14.211 19.438 1 88 111 GLY B O 1
ATOM 2215 N N . TYR B 1 112 ? -0.055 12.195 18.875 1 89.12 112 TYR B N 1
ATOM 2216 C CA . TYR B 1 112 ? 0.596 12.023 20.172 1 89.12 112 TYR B CA 1
ATOM 2217 C C . TYR B 1 112 ? 2.082 11.727 19.984 1 89.12 112 TYR B C 1
ATOM 2219 O O . TYR B 1 112 ? 2.475 10.992 19.078 1 89.12 112 TYR B O 1
ATOM 2227 N N . HIS B 1 113 ? 2.797 12.352 20.859 1 93.25 113 HIS B N 1
ATOM 2228 C CA . HIS B 1 113 ? 4.211 12 20.953 1 93.25 113 HIS B CA 1
ATOM 2229 C C . HIS B 1 113 ? 4.453 10.945 22.016 1 93.25 113 HIS B C 1
ATOM 2231 O O . HIS B 1 113 ? 4.645 11.273 23.188 1 93.25 113 HIS B O 1
ATOM 2237 N N . PHE B 1 114 ? 4.613 9.742 21.672 1 94.06 114 PHE B N 1
ATOM 2238 C CA . PHE B 1 114 ? 4.789 8.641 22.625 1 94.06 114 PHE B CA 1
ATOM 2239 C C . PHE B 1 114 ? 6.258 8.461 22.984 1 94.06 114 PHE B C 1
ATOM 2241 O O . PHE B 1 114 ? 7.141 8.82 22.203 1 94.06 114 PHE B O 1
ATOM 2248 N N . PRO B 1 115 ? 6.562 7.867 24.172 1 96.12 115 PRO B N 1
ATOM 2249 C CA . PRO B 1 115 ? 7.953 7.648 24.562 1 96.12 115 PRO B CA 1
ATOM 2250 C C . PRO B 1 115 ? 8.703 6.723 23.609 1 96.12 115 PRO B C 1
ATOM 2252 O O . PRO B 1 115 ? 9.93 6.801 23.5 1 96.12 115 PRO B O 1
ATOM 2255 N N . TRP B 1 116 ? 7.926 5.953 22.859 1 95.44 116 TRP B N 1
ATOM 2256 C CA . TRP B 1 116 ? 8.57 5.008 21.953 1 95.44 116 TRP B CA 1
ATOM 2257 C C . TRP B 1 116 ? 8.641 5.57 20.547 1 95.44 116 TRP B C 1
ATOM 2259 O O . TRP B 1 116 ? 9.008 4.863 19.609 1 95.44 116 TRP B O 1
ATOM 2269 N N . SER B 1 117 ? 8.297 6.777 20.375 1 96.44 117 SER B N 1
ATOM 2270 C CA . SER B 1 117 ? 8.43 7.395 19.062 1 96.44 117 SER B CA 1
ATOM 2271 C C . SER B 1 117 ? 9.859 7.297 18.547 1 96.44 117 SER B C 1
ATOM 2273 O O . SER B 1 117 ? 10.805 7.621 19.266 1 96.44 117 SER B O 1
ATOM 2275 N N . PRO B 1 118 ? 10.031 6.926 17.297 1 97 118 PRO B N 1
ATOM 2276 C CA . PRO B 1 118 ? 11.383 6.875 16.734 1 97 118 PRO B CA 1
ATOM 2277 C C . PRO B 1 118 ? 12.094 8.227 16.781 1 97 118 PRO B C 1
ATOM 2279 O O . PRO B 1 118 ? 13.328 8.273 16.75 1 97 118 PRO B O 1
ATOM 2282 N N . SER B 1 119 ? 11.336 9.258 16.875 1 96.56 119 SER B N 1
ATOM 2283 C CA . SER B 1 119 ? 11.938 10.586 16.891 1 96.56 119 SER B CA 1
ATOM 2284 C C . SER B 1 119 ? 12.758 10.805 18.156 1 96.56 119 SER B C 1
ATOM 2286 O O . SER B 1 119 ? 13.578 11.727 18.234 1 96.56 119 SER B O 1
ATOM 2288 N N . ASN B 1 120 ? 12.523 10.023 19.172 1 96.94 120 ASN B N 1
ATOM 2289 C CA . ASN B 1 120 ? 13.289 10.125 20.422 1 96.94 120 ASN B CA 1
ATOM 2290 C C . ASN B 1 120 ? 14.688 9.531 20.266 1 96.94 120 ASN B C 1
ATOM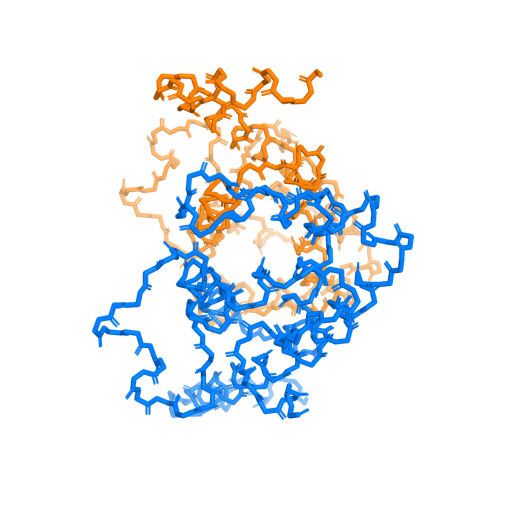 2292 O O . ASN B 1 120 ? 15.57 9.805 21.078 1 96.94 120 ASN B O 1
ATOM 2296 N N . PHE B 1 121 ? 14.922 8.711 19.234 1 96.38 121 PHE B N 1
ATOM 2297 C CA . PHE B 1 121 ? 16.172 7.965 19.125 1 96.38 121 PHE B CA 1
ATOM 2298 C C . PHE B 1 121 ? 16.875 8.281 17.812 1 96.38 121 PHE B C 1
ATOM 2300 O O . PHE B 1 121 ? 18.078 8.07 17.688 1 96.38 121 PHE B O 1
ATOM 2307 N N . LEU B 1 122 ? 16.109 8.727 16.875 1 96.06 122 LEU B N 1
ATOM 2308 C CA . LEU B 1 122 ? 16.641 9.062 15.562 1 96.06 122 LEU B CA 1
ATOM 2309 C C . LEU B 1 122 ? 16.484 10.547 15.266 1 96.06 122 LEU B C 1
ATOM 2311 O O . LEU B 1 122 ? 15.367 11.016 15.008 1 96.06 122 LEU B O 1
ATOM 2315 N N . PRO B 1 123 ? 17.484 11.32 15.234 1 94.25 123 PRO B N 1
ATOM 2316 C CA . PRO B 1 123 ? 17.406 12.781 15.117 1 94.25 123 PRO B CA 1
ATOM 2317 C C . PRO B 1 123 ? 16.781 13.234 13.797 1 94.25 123 PRO B C 1
ATOM 2319 O O . PRO B 1 123 ? 16.188 14.312 13.734 1 94.25 123 PRO B O 1
ATOM 2322 N N . LEU B 1 124 ? 16.781 12.469 12.797 1 96.12 124 LEU B N 1
ATOM 2323 C CA . LEU B 1 124 ? 16.281 12.898 11.5 1 96.12 124 LEU B CA 1
ATOM 2324 C C . LEU B 1 124 ? 14.836 12.438 11.297 1 96.12 124 LEU B C 1
ATOM 2326 O O . LEU B 1 124 ? 14.211 12.781 10.289 1 96.12 124 LEU B O 1
ATOM 2330 N N . TYR B 1 125 ? 14.344 11.727 12.195 1 97.94 125 TYR B N 1
ATOM 2331 C CA . TYR B 1 125 ? 12.969 11.266 12.086 1 97.94 125 TYR B CA 1
ATOM 2332 C C . TYR B 1 125 ? 12 12.336 12.586 1 97.94 125 TYR B C 1
ATOM 2334 O O . TYR B 1 125 ? 12.172 12.875 13.68 1 97.94 125 TYR B O 1
ATOM 2342 N N . GLY B 1 126 ? 10.977 12.688 11.867 1 96.25 126 GLY B N 1
ATOM 2343 C CA . GLY B 1 126 ? 10.047 13.758 12.203 1 96.25 126 GLY B CA 1
ATOM 2344 C C . GLY B 1 126 ? 9.016 13.352 13.234 1 96.25 126 GLY B C 1
ATOM 2345 O O . GLY B 1 126 ? 8.984 13.914 14.336 1 96.25 126 GLY B O 1
ATOM 2346 N N . GLY B 1 127 ? 8.078 12.367 12.867 1 94.69 127 GLY B N 1
ATOM 2347 C CA . GLY B 1 127 ? 7.059 11.883 13.781 1 94.69 127 GLY B CA 1
ATOM 2348 C C . GLY B 1 127 ? 5.836 12.781 13.836 1 94.69 127 GLY B C 1
ATOM 2349 O O . GLY B 1 127 ? 5.605 13.586 12.93 1 94.69 127 GLY B O 1
ATOM 2350 N N . ALA B 1 128 ? 5.074 12.602 14.938 1 93.25 128 ALA B N 1
ATOM 2351 C CA . ALA B 1 128 ? 3.785 13.273 15.07 1 93.25 128 ALA B CA 1
ATOM 2352 C C . ALA B 1 128 ? 3.965 14.781 15.219 1 93.25 128 ALA B C 1
ATOM 2354 O O . ALA B 1 128 ? 3.227 15.562 14.617 1 93.25 128 ALA B O 1
ATOM 2355 N N . ASP B 1 129 ? 4.914 15.219 15.977 1 91.62 129 ASP B N 1
ATOM 2356 C CA . ASP B 1 129 ? 5.125 16.641 16.203 1 91.62 129 ASP B CA 1
ATOM 2357 C C . ASP B 1 129 ? 5.473 17.359 14.891 1 91.62 129 ASP B C 1
ATOM 2359 O O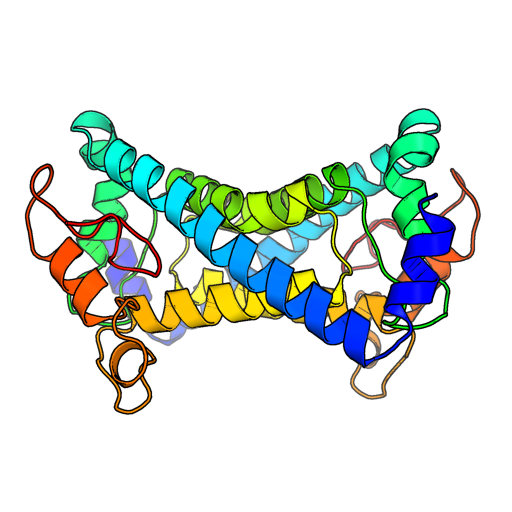 . ASP B 1 129 ? 4.992 18.469 14.633 1 91.62 129 ASP B O 1
ATOM 2363 N N . PHE B 1 130 ? 6.309 16.75 14.148 1 92.69 130 PHE B N 1
ATOM 2364 C CA . PHE B 1 130 ? 6.711 17.297 12.859 1 92.69 130 PHE B CA 1
ATOM 2365 C C . PHE B 1 130 ? 5.508 17.453 11.938 1 92.69 130 PHE B C 1
ATOM 2367 O O . PHE B 1 130 ? 5.32 18.516 11.328 1 92.69 130 PHE B O 1
ATOM 2374 N N . HIS B 1 131 ? 4.668 16.469 11.844 1 92.44 131 HIS B N 1
ATOM 2375 C CA . HIS B 1 131 ? 3.477 16.469 11.008 1 92.44 131 HIS B CA 1
ATOM 2376 C C . HIS B 1 131 ? 2.441 17.469 11.531 1 92.44 131 HIS B C 1
ATOM 2378 O O . HIS B 1 131 ? 1.845 18.219 10.75 1 92.44 131 HIS B O 1
ATOM 2384 N N . ASP B 1 132 ? 2.277 17.5 12.844 1 90.06 132 ASP B N 1
ATOM 2385 C CA . ASP B 1 132 ? 1.341 18.438 13.453 1 90.06 132 ASP B CA 1
ATOM 2386 C C . ASP B 1 132 ? 1.728 19.891 13.148 1 90.06 132 ASP B C 1
ATOM 2388 O O . ASP B 1 132 ? 0.861 20.719 12.891 1 90.06 132 ASP B O 1
ATOM 2392 N N . TYR B 1 133 ? 2.982 20.141 13.266 1 89.62 133 TYR B N 1
ATOM 2393 C CA . TYR B 1 133 ? 3.453 21.484 12.945 1 89.62 133 TYR B CA 1
ATOM 2394 C C . TYR B 1 133 ? 3.09 21.859 11.516 1 89.62 133 TYR B C 1
ATOM 2396 O O . TYR B 1 133 ? 2.68 22.984 11.25 1 89.62 133 TYR B O 1
ATOM 2404 N N . HIS B 1 134 ? 3.219 20.938 10.617 1 91.5 134 HIS B N 1
ATOM 2405 C CA . HIS B 1 134 ? 2.846 21.156 9.219 1 91.5 134 HIS B CA 1
ATOM 2406 C C . HIS B 1 134 ? 1.386 21.562 9.102 1 91.5 134 HIS B C 1
ATOM 2408 O O . HIS B 1 134 ? 1.047 22.422 8.273 1 91.5 134 HIS B O 1
ATOM 2414 N N . HIS B 1 135 ? 0.569 21.094 9.891 1 89.5 135 HIS B N 1
ATOM 2415 C CA . HIS B 1 135 ? -0.867 21.328 9.797 1 89.5 135 HIS B CA 1
ATOM 2416 C C . HIS B 1 135 ? -1.269 22.578 10.578 1 89.5 135 HIS B C 1
ATOM 2418 O O . HIS B 1 135 ? -2.418 23.016 10.5 1 89.5 135 HIS B O 1
ATOM 2424 N N . ARG B 1 136 ? -0.435 23.125 11.328 1 84.94 136 ARG B N 1
ATOM 2425 C CA . ARG B 1 136 ? -0.77 24.281 12.141 1 84.94 136 ARG B CA 1
ATOM 2426 C C . ARG B 1 136 ? -0.752 25.562 11.305 1 84.94 136 ARG B C 1
ATOM 2428 O O . ARG B 1 136 ? -1.446 26.531 11.625 1 84.94 136 ARG B O 1
ATOM 2435 N N . LEU B 1 137 ? 0.115 25.562 10.359 1 71.31 137 LEU B N 1
ATOM 2436 C CA . LEU B 1 137 ? 0.304 26.797 9.617 1 71.31 137 LEU B CA 1
ATOM 2437 C C . LEU B 1 137 ? -0.555 26.812 8.359 1 71.31 137 LEU B C 1
ATOM 2439 O O . LEU B 1 137 ? -0.971 25.766 7.871 1 71.31 137 LEU B O 1
ATOM 2443 N N . LEU B 1 138 ? -0.92 27.984 8.023 1 65.25 138 LEU B N 1
ATOM 2444 C CA . LEU B 1 138 ? -1.76 28.188 6.852 1 65.25 138 LEU B CA 1
ATOM 2445 C C . LEU B 1 138 ? -0.956 27.984 5.57 1 65.25 138 LEU B C 1
ATOM 2447 O O . LEU B 1 138 ? 0.218 28.359 5.504 1 65.25 138 LEU B O 1
ATOM 2451 N N . TYR B 1 139 ? -1.659 27.531 4.449 1 66.38 139 TYR B N 1
ATOM 2452 C CA . TYR B 1 139 ? -1.501 27.281 3.021 1 66.38 139 TYR B CA 1
ATOM 2453 C C . TYR B 1 139 ? -0.03 27.141 2.654 1 66.38 139 TYR B C 1
ATOM 2455 O O . TYR B 1 139 ? 0.717 26.422 3.328 1 66.38 139 TYR B O 1
ATOM 2463 N N . THR B 1 140 ? 0.48 28.203 1.933 1 62.28 140 THR B N 1
ATOM 2464 C CA . THR B 1 140 ? 1.747 28.234 1.21 1 62.28 140 THR B CA 1
ATOM 2465 C C . THR B 1 140 ? 2.916 28.406 2.174 1 62.28 140 THR B C 1
ATOM 2467 O O . THR B 1 140 ? 4.078 28.359 1.769 1 62.28 140 THR B O 1
ATOM 2470 N N . LYS B 1 141 ? 2.537 28.469 3.508 1 68.38 141 LYS B N 1
ATOM 2471 C CA . LYS B 1 141 ? 3.631 28.766 4.43 1 68.38 141 LYS B CA 1
ATOM 2472 C C . LYS B 1 141 ? 3.93 27.578 5.336 1 68.38 141 LYS B C 1
ATOM 2474 O O . LYS B 1 141 ? 4.707 27.688 6.281 1 68.38 141 LYS B O 1
ATOM 2479 N N . SER B 1 142 ? 3.307 26.469 4.891 1 74.44 142 SER B N 1
ATOM 2480 C CA . SER B 1 142 ? 3.564 25.312 5.746 1 74.44 142 SER B CA 1
ATOM 2481 C C . SER B 1 142 ? 4.914 24.688 5.43 1 74.44 142 SER B C 1
ATOM 2483 O O . SER B 1 142 ? 5.379 24.734 4.289 1 74.44 142 SER B O 1
ATOM 2485 N N . GLY B 1 143 ? 5.836 24.516 6.344 1 88.94 143 GLY B N 1
ATOM 2486 C CA . GLY B 1 143 ? 7.023 23.688 6.309 1 88.94 143 GLY B CA 1
ATOM 2487 C C . GLY B 1 143 ? 6.738 22.234 6.648 1 88.94 143 GLY B C 1
ATOM 2488 O O . GLY B 1 143 ? 5.594 21.781 6.57 1 88.94 143 GLY B O 1
ATOM 2489 N N . ASN B 1 144 ? 7.754 21.5 6.621 1 93.75 144 ASN B N 1
ATOM 2490 C CA . ASN B 1 144 ? 7.684 20.094 7.035 1 93.75 144 ASN B CA 1
ATOM 2491 C C . ASN B 1 144 ? 6.887 19.25 6.043 1 93.75 144 ASN B C 1
ATOM 2493 O O . ASN B 1 144 ? 5.934 18.578 6.426 1 93.75 144 ASN B O 1
ATOM 2497 N N . TYR B 1 145 ? 7.391 19.266 4.785 1 95.62 145 TYR B N 1
ATOM 2498 C CA . TYR B 1 145 ? 6.656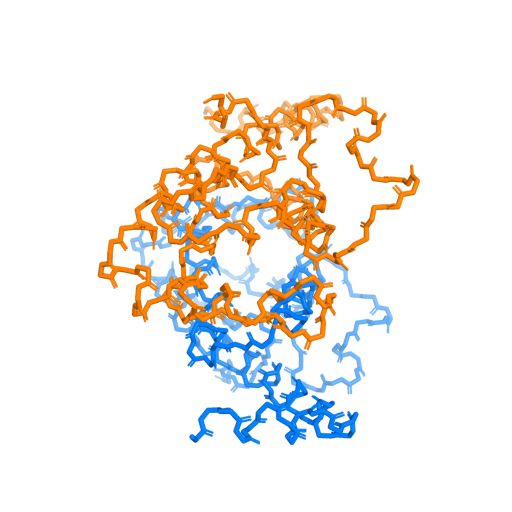 18.641 3.693 1 95.62 145 TYR B CA 1
ATOM 2499 C C . TYR B 1 145 ? 7.012 17.156 3.576 1 95.62 145 TYR B C 1
ATOM 2501 O O . TYR B 1 145 ? 6.301 16.391 2.928 1 95.62 145 TYR B O 1
ATOM 2509 N N . SER B 1 146 ? 8.07 16.75 4.219 1 96.94 146 SER B N 1
ATOM 2510 C CA . SER B 1 146 ? 8.508 15.359 4.102 1 96.94 146 SER B CA 1
ATOM 2511 C C . SER B 1 146 ? 7.59 14.422 4.883 1 96.94 146 SER B C 1
ATOM 2513 O O . SER B 1 146 ? 6.895 14.852 5.805 1 96.94 146 SER B O 1
ATOM 2515 N N . SER B 1 147 ? 7.633 13.18 4.484 1 96.5 147 SER B N 1
ATOM 2516 C CA . SER B 1 147 ? 6.773 12.172 5.102 1 96.5 147 SER B CA 1
ATOM 2517 C C . SER B 1 147 ? 7.406 11.609 6.371 1 96.5 147 SER B C 1
ATOM 2519 O O . SER B 1 147 ? 6.723 11.398 7.371 1 96.5 147 SER B O 1
ATOM 2521 N N . THR B 1 148 ? 8.711 11.375 6.332 1 97.81 148 THR B N 1
ATOM 2522 C CA . THR B 1 148 ? 9.328 10.594 7.395 1 97.81 148 THR B CA 1
ATOM 2523 C C . THR B 1 148 ? 10.469 11.375 8.047 1 97.81 148 THR B C 1
ATOM 2525 O O . THR B 1 148 ? 10.57 11.43 9.273 1 97.81 148 THR B O 1
ATOM 2528 N N . PHE B 1 149 ? 11.297 11.969 7.238 1 98 149 PHE B N 1
ATOM 2529 C CA . PHE B 1 149 ? 12.531 12.555 7.758 1 98 149 PHE B CA 1
ATOM 2530 C C . PHE B 1 149 ? 12.5 14.07 7.641 1 98 149 PHE B C 1
ATOM 2532 O O . PHE B 1 149 ? 11.656 14.625 6.934 1 98 149 PHE B O 1
ATOM 2539 N N . THR B 1 150 ? 13.43 14.742 8.312 1 97.19 150 THR B N 1
ATOM 2540 C CA . THR B 1 150 ? 13.352 16.203 8.422 1 97.19 150 THR B CA 1
ATOM 2541 C C . THR B 1 150 ? 14.445 16.859 7.586 1 97.19 150 THR B C 1
ATOM 2543 O O . THR B 1 150 ? 14.484 18.094 7.473 1 97.19 150 THR B O 1
ATOM 2546 N N . TYR B 1 151 ? 15.289 16.109 6.902 1 95.38 151 TYR B N 1
ATOM 2547 C CA . TYR B 1 151 ? 16.5 16.672 6.309 1 95.38 151 TYR B CA 1
ATOM 2548 C C . TYR B 1 151 ? 16.172 17.5 5.07 1 95.38 151 TYR B C 1
ATOM 2550 O O . TYR B 1 151 ? 16.953 18.344 4.652 1 95.38 151 TYR B O 1
ATOM 2558 N N . MET B 1 152 ? 15.07 17.344 4.484 1 95 152 MET B N 1
ATOM 2559 C CA . MET B 1 152 ? 14.719 18.125 3.295 1 95 152 MET B CA 1
ATOM 2560 C C . MET B 1 152 ? 13.984 19.406 3.676 1 95 152 MET B C 1
ATOM 2562 O O . MET B 1 152 ? 13.789 20.281 2.836 1 95 152 MET B O 1
ATOM 2566 N N . ASP B 1 153 ? 13.461 19.453 4.883 1 91.12 153 ASP B N 1
ATOM 2567 C CA . ASP B 1 153 ? 12.641 20.578 5.336 1 91.12 153 ASP B CA 1
ATOM 2568 C C . ASP B 1 153 ? 13.477 21.594 6.117 1 91.12 153 ASP B C 1
ATOM 2570 O O . ASP B 1 153 ? 12.938 22.547 6.691 1 91.12 153 ASP B O 1
ATOM 2574 N N . ARG B 1 154 ? 14.68 22.047 5.637 1 74.56 154 ARG B N 1
ATOM 2575 C CA . ARG B 1 154 ? 15.547 23.016 6.305 1 74.56 154 ARG B CA 1
ATOM 2576 C C . ARG B 1 154 ? 15.102 24.438 6 1 74.56 154 ARG B C 1
ATOM 2578 O O . ARG B 1 154 ? 14.516 24.703 4.949 1 74.56 154 ARG B O 1
#

Organism: NCBI:txid97028

InterPro domains:
  IPR006694 Fatty acid hydroxylase [PF04116] (24-154)
  IPR050307 Sterol desaturase-related [PTHR11863] (15-154)

Radius of gyration: 20.47 Å; Cα contacts (8 Å, |Δi|>4): 396; chains: 2; bounding box: 47×54×49 Å

Foldseek 3Di:
DVVVVVVVCPPVVNVVVVLVVLLVVLQVQLQVLQLVVLLVCLPDVNVVPFVVLQLVQLALPFPPGGDGGPVVVVSNVCSQCVSCVVVVDDVVSVVVSVVVLVVLQNQQSGSDDDPPPCVVVDVFFQTNPLSNQQSVDDGSPGFSRGRTGCVVRD/DVVVVVVVCPPVVNVVVVLVVLLVVLQVQLQVLQLVVLLVCLPDVNVVPFVVQQLVQLALPFPPGGDGGPVVVVSNVCSQCVSCVVVVDDVVSVVVSVVVLVVLQNFQSGSDDDPPPCVVVDVFFQTNPLSNQQSVDDRNPGFSRGSTGCVVRD

Sequence (308 aa):
TWACEVVFLCHPGTFRRVVLTQIIFYFILED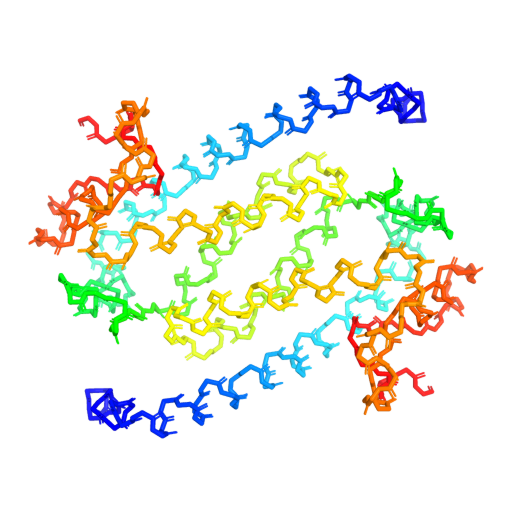FVFYWGHRILHTKWLYKHVHSVHHEYATPFGLTSEYAHPAEILFLGFATILGPAVTGPHLITLWLWMVLRVLETVEAHCGYHFPWSPSNFLPLYGGADFHDYHHRLLYTKSGNYSSTFTYMDRTWACEVVFLCHPGTFRRVVLTQIIFYFILEDFVFYWGHRILHTKWLYKHVHSVHHEYATPFGLTSEYAHPAEILFLGFATILGPAVTGPHLITLWLWMVLRVLETVEAHCGYHFPWSPSNFLPLYGGADFHDYHHRLLYTKSGNYSSTFTYMDR

Solvent-accessible surface area (backbone atoms only — not comparable to full-atom values): 16000 Å² total; per-residue (Å²): 114,70,67,65,54,53,58,57,43,65,40,67,69,46,34,52,50,52,46,52,52,50,50,53,49,31,52,52,48,26,28,53,50,33,24,56,51,44,52,55,33,39,34,72,69,40,17,72,76,38,46,39,50,29,50,68,29,43,45,86,68,24,67,80,40,34,35,41,37,30,71,53,47,50,49,52,46,48,36,65,42,47,39,53,29,72,67,34,46,47,47,66,50,51,50,49,48,52,52,50,50,48,52,51,53,49,46,26,50,42,57,50,84,54,92,80,38,62,42,78,79,34,87,50,37,38,43,16,63,40,43,48,54,26,58,69,42,69,69,78,69,39,56,50,46,40,75,48,46,45,82,84,52,117,116,73,67,65,53,53,58,55,42,64,39,68,69,46,34,51,49,51,45,52,51,49,50,54,49,31,53,53,48,27,29,52,50,33,23,57,50,44,51,54,34,40,35,73,69,41,18,71,74,37,45,40,51,28,50,68,29,41,45,89,67,24,68,79,38,34,36,42,36,30,70,52,46,51,48,52,46,48,35,64,40,48,40,53,28,72,67,34,46,48,48,66,52,52,50,51,47,51,52,51,50,49,50,50,53,48,46,27,50,41,57,51,84,54,92,79,39,62,43,78,79,35,90,50,37,39,41,15,64,40,44,48,54,26,59,70,44,65,70,81,68,41,56,48,47,38,75,48,45,44,82,82,51,118